Protein AF-A0A060YPP5-F1 (afdb_monomer)

Mean predicted aligned error: 15.8 Å

Sequence (240 aa):
MSRGLNTFRMHCIKNKLPNLTNIIAKLASLIRQYPQDDDRDERILVPFTSRMTRVFKMAAAAMATWLALLLLSLLPGGVQAFYVPGVAPMNFHQNSAVDIKAVKLTSSRTQLPYEYYSLPFCQPDKVVYKAENLGEVLRGDRIVNTLYSVLMTQDRKCEVVCAKLKLNVQQSKLVAERIQEEYYVHLIADNLPVATRLEFNPNIEAGAEDKEVVKDVQFEHGYRLGFTDNNKVLNLFTRA

InterPro domains:
  IPR004240 Nonaspanin (TM9SF) [PF02990] (113-230)
  IPR004240 Nonaspanin (TM9SF) [PTHR10766] (81-237)

Organism: Oncorhynchus mykiss (NCBI:txid8022)

Radius of gyration: 27.63 Å; Cα contacts (8 Å, |Δi|>4): 311; chains: 1; bounding box: 91×55×53 Å

Solvent-accessible surface area (backbone atoms only — not comparable to full-atom values): 15665 Å² total; per-residue (Å²): 137,84,78,72,81,87,76,62,53,77,74,45,75,29,63,43,66,68,86,56,60,77,65,46,69,73,48,74,83,73,76,88,82,79,86,86,87,84,84,81,88,84,87,86,84,81,82,88,84,84,88,80,88,83,82,86,77,86,79,72,53,63,64,55,52,49,52,48,51,51,54,59,70,66,50,87,73,76,78,80,76,79,75,75,80,70,84,75,85,81,86,80,54,84,65,34,79,47,66,37,29,34,28,30,28,41,34,88,76,45,93,69,69,40,55,58,78,79,45,97,64,85,74,56,100,70,83,48,74,57,91,70,54,74,71,40,54,75,69,67,55,51,41,28,66,53,65,59,84,43,38,34,81,48,73,43,65,68,46,71,72,52,75,80,48,87,70,52,74,68,57,47,50,53,54,50,50,43,25,73,42,46,27,29,41,36,36,30,44,87,90,36,77,36,64,36,80,45,77,46,74,82,60,86,84,49,99,64,85,93,64,86,83,76,62,54,73,46,74,43,82,17,44,65,55,32,46,72,55,94,85,37,65,43,47,59,50,73,76,125

Foldseek 3Di:
DDDPPLDADEADEAQAEPFLQPLQVVCVVPPPDDDDDDDDDDDDDDDDDDDDDDDDDDDPVVVVVVVVVVVVVPPPPPPPPPPPDDQDDDDADFFDKWWKKWWWKDFPQDHDIGHPVVAVTDDDPDWDWDDDDPVSVVVVTTITGDQDTDTGSDYDYHDHSDDYDDDDSVSSVVLQVQLVRFMFIWMDISNHFDWDKDWDQPPPPPPDPDDDRPTDIDIDGGGTQFHQDPSGTGGPNPDD

pLDDT: mean 71.14, std 19.96, range [30.59, 95.38]

Structure (mmCIF, N/CA/C/O backbone):
data_AF-A0A060YPP5-F1
#
_entry.id   AF-A0A060YPP5-F1
#
loop_
_atom_site.group_PDB
_atom_site.id
_atom_site.type_symbol
_atom_site.label_atom_id
_atom_site.label_alt_id
_atom_site.label_comp_id
_atom_site.label_asym_id
_atom_site.label_entity_id
_atom_site.label_seq_id
_atom_site.pdbx_PDB_ins_code
_atom_site.Cartn_x
_atom_site.Cartn_y
_atom_site.Cartn_z
_atom_site.occupancy
_atom_site.B_iso_or_equiv
_atom_site.auth_seq_id
_atom_site.auth_comp_id
_atom_site.auth_asym_id
_atom_site.auth_atom_id
_atom_site.pdbx_PDB_model_num
ATOM 1 N N . MET A 1 1 ? 19.589 18.322 -24.615 1.00 31.95 1 MET A N 1
ATOM 2 C CA . MET A 1 1 ? 18.269 17.769 -24.992 1.00 31.95 1 MET A CA 1
ATOM 3 C C . MET A 1 1 ? 17.750 16.969 -23.804 1.00 31.95 1 MET A C 1
ATOM 5 O O . MET A 1 1 ? 18.009 15.779 -23.697 1.00 31.95 1 MET A O 1
ATOM 9 N N . SER A 1 2 ? 17.162 17.669 -22.831 1.00 30.59 2 SER A N 1
ATOM 10 C CA . SER A 1 2 ? 16.736 17.092 -21.551 1.00 30.59 2 SER A CA 1
ATOM 11 C C . SER A 1 2 ? 15.413 16.359 -21.770 1.00 30.59 2 SER A C 1
ATOM 13 O O . SER A 1 2 ? 14.386 17.000 -21.979 1.00 30.59 2 SER A O 1
ATOM 15 N N . ARG A 1 3 ? 15.439 15.023 -21.841 1.00 38.22 3 ARG A N 1
ATOM 16 C CA . ARG A 1 3 ? 14.212 14.220 -21.872 1.00 38.22 3 ARG A CA 1
ATOM 17 C C . ARG A 1 3 ? 13.605 14.303 -20.475 1.00 38.22 3 ARG A C 1
AT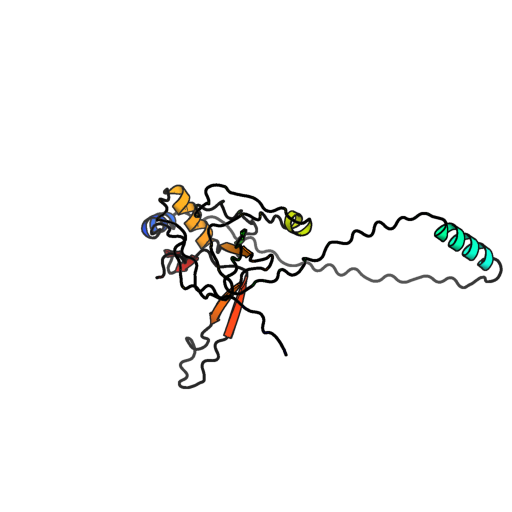OM 19 O O . ARG A 1 3 ? 14.166 13.744 -19.538 1.00 38.22 3 ARG A O 1
ATOM 26 N N . GLY A 1 4 ? 12.520 15.066 -20.341 1.00 37.25 4 GLY A N 1
ATOM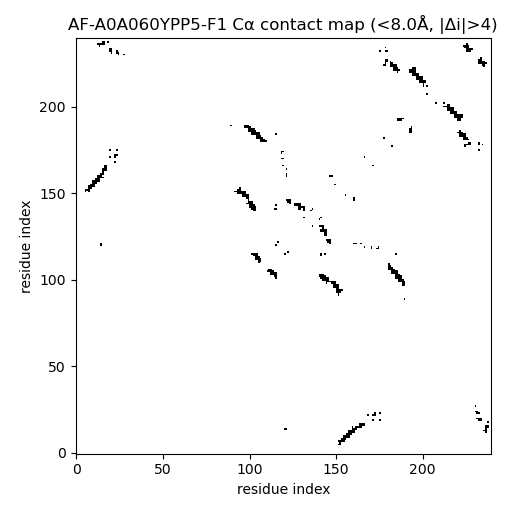 27 C CA . GLY A 1 4 ? 11.746 15.132 -19.106 1.00 37.25 4 GLY A CA 1
ATOM 28 C C . GLY A 1 4 ? 11.385 13.723 -18.648 1.00 37.25 4 GLY A C 1
ATOM 29 O O . GLY A 1 4 ? 11.081 12.867 -19.482 1.00 37.25 4 GLY A O 1
ATOM 30 N N . LEU A 1 5 ? 11.468 13.467 -17.340 1.00 43.28 5 LEU A N 1
ATOM 31 C CA . LEU A 1 5 ? 10.943 12.231 -16.774 1.00 43.28 5 LEU A CA 1
ATOM 32 C C . LEU A 1 5 ? 9.494 12.102 -17.244 1.00 43.28 5 LEU A C 1
ATOM 34 O O . LEU A 1 5 ? 8.680 12.981 -16.966 1.00 43.28 5 LEU A O 1
ATOM 38 N N . ASN A 1 6 ? 9.193 11.030 -17.974 1.00 48.62 6 ASN A N 1
ATOM 39 C CA . ASN A 1 6 ? 7.829 10.669 -18.329 1.00 48.62 6 ASN A CA 1
ATOM 40 C C . ASN A 1 6 ? 7.109 10.300 -17.027 1.00 48.62 6 ASN A C 1
ATOM 42 O O . ASN A 1 6 ? 7.097 9.147 -16.614 1.00 48.62 6 ASN A O 1
ATOM 46 N N . THR A 1 7 ? 6.584 11.291 -16.320 1.00 51.62 7 THR A N 1
ATOM 47 C CA . THR A 1 7 ? 5.789 11.088 -15.118 1.00 51.62 7 THR A CA 1
ATOM 48 C C . THR A 1 7 ? 4.391 10.667 -15.547 1.00 51.62 7 THR A C 1
ATOM 50 O O . THR A 1 7 ? 3.706 11.373 -16.279 1.00 51.62 7 THR A O 1
ATOM 53 N N . PHE A 1 8 ? 3.976 9.475 -15.129 1.00 58.78 8 PHE A N 1
ATOM 54 C CA . PHE A 1 8 ? 2.606 9.001 -15.297 1.00 58.78 8 PHE A CA 1
ATOM 55 C C . PHE A 1 8 ? 1.757 9.475 -14.104 1.00 58.78 8 PHE A C 1
ATOM 57 O O . PHE A 1 8 ? 2.239 9.481 -12.966 1.00 58.78 8 PHE A O 1
ATOM 64 N N . ARG A 1 9 ? 0.500 9.874 -14.347 1.00 56.47 9 ARG A N 1
ATOM 65 C CA . ARG A 1 9 ? -0.397 10.394 -13.310 1.00 56.47 9 ARG A CA 1
ATOM 66 C C . ARG A 1 9 ? -1.641 9.522 -13.152 1.00 56.47 9 ARG A C 1
ATOM 68 O O . ARG A 1 9 ? -2.413 9.334 -14.090 1.00 56.47 9 ARG A O 1
ATOM 75 N N . MET A 1 10 ? -1.900 9.073 -11.922 1.00 56.47 10 MET A N 1
ATOM 76 C CA . MET A 1 10 ? -3.161 8.421 -11.555 1.00 56.47 10 MET A CA 1
ATOM 77 C C . MET A 1 10 ? -3.981 9.327 -10.644 1.00 56.47 10 MET A C 1
ATOM 79 O O . MET A 1 10 ? -3.497 9.781 -9.610 1.00 56.47 10 MET A O 1
ATOM 83 N N . HIS A 1 11 ? -5.220 9.620 -11.043 1.00 53.06 11 HIS A N 1
ATOM 84 C CA . HIS A 1 11 ? -6.025 10.640 -10.364 1.00 53.06 11 HIS A CA 1
ATOM 85 C C . HIS A 1 11 ? -6.796 10.127 -9.147 1.00 53.06 11 HIS A C 1
ATOM 87 O O . HIS A 1 11 ? -6.956 10.885 -8.197 1.00 53.06 11 HIS A O 1
ATOM 93 N N . CYS A 1 12 ? -7.260 8.874 -9.143 1.00 58.97 12 CYS A N 1
ATOM 94 C CA . CYS A 1 12 ? -7.545 8.151 -7.905 1.00 58.97 12 CYS A CA 1
ATOM 95 C C . CYS A 1 12 ? -7.712 6.651 -8.155 1.00 58.97 12 CYS A C 1
ATOM 97 O O . CYS A 1 12 ? -7.895 6.201 -9.284 1.00 58.97 12 CYS A O 1
ATOM 99 N N . ILE A 1 13 ? -7.656 5.883 -7.074 1.00 58.28 13 ILE A N 1
ATOM 100 C CA . ILE A 1 13 ? -7.850 4.439 -7.061 1.00 58.28 13 ILE A CA 1
ATOM 101 C C . ILE A 1 13 ? -9.166 4.136 -6.348 1.00 58.28 13 ILE A C 1
ATOM 103 O O . ILE A 1 13 ? -9.315 4.491 -5.178 1.00 58.28 13 ILE A O 1
ATOM 107 N N . LYS A 1 14 ? -10.113 3.449 -7.004 1.00 53.19 14 LYS A N 1
ATOM 108 C CA . LYS A 1 14 ? -11.374 3.046 -6.362 1.00 53.19 14 LYS A CA 1
ATOM 109 C C . LYS A 1 14 ? -11.404 1.547 -6.043 1.00 53.19 14 LYS A C 1
ATOM 111 O O . LYS A 1 14 ? -11.639 0.723 -6.922 1.00 53.19 14 LYS A O 1
ATOM 116 N N . ASN A 1 15 ? -11.288 1.213 -4.754 1.00 57.03 15 ASN A N 1
ATOM 117 C CA . ASN A 1 15 ? -11.717 -0.073 -4.192 1.00 57.03 15 ASN A CA 1
ATOM 118 C C . ASN A 1 15 ? -13.137 0.082 -3.637 1.00 57.03 15 ASN A C 1
ATOM 120 O O . ASN A 1 15 ? -13.349 0.748 -2.629 1.00 57.03 15 ASN A O 1
ATOM 124 N N . LYS A 1 16 ? -14.145 -0.490 -4.299 1.00 45.47 16 LYS A N 1
ATOM 125 C CA . LYS A 1 16 ? -15.554 -0.251 -3.948 1.00 45.47 16 LYS A CA 1
ATOM 126 C C . LYS A 1 16 ? -15.968 -1.024 -2.684 1.00 45.47 16 LYS A C 1
ATOM 128 O O . LYS A 1 16 ? -16.506 -2.127 -2.780 1.00 45.47 16 LYS A O 1
ATOM 133 N N . LEU A 1 17 ? -15.742 -0.425 -1.513 1.00 53.97 17 LEU A N 1
ATOM 134 C CA . LEU A 1 17 ? -16.207 -0.913 -0.207 1.00 53.97 17 LEU A CA 1
ATOM 135 C C . LEU A 1 17 ? -17.653 -0.440 0.083 1.00 53.97 17 LEU A C 1
ATOM 137 O O . LEU A 1 17 ? -18.047 0.637 -0.372 1.00 53.97 17 LEU A O 1
ATOM 141 N N . PRO A 1 18 ? -18.471 -1.222 0.813 1.00 50.44 18 PRO A N 1
ATOM 142 C CA . PRO A 1 18 ? -19.830 -0.844 1.187 1.00 50.44 18 PRO A CA 1
ATOM 143 C C . PRO A 1 18 ? -19.845 0.375 2.119 1.00 50.44 18 PRO A C 1
ATOM 145 O O . PRO A 1 18 ? -18.891 0.653 2.844 1.00 50.44 18 PRO A O 1
ATOM 148 N N . ASN A 1 19 ? -20.953 1.117 2.071 1.00 49.47 19 ASN A N 1
ATOM 149 C CA . ASN A 1 19 ? -21.130 2.385 2.773 1.00 49.47 19 ASN A CA 1
ATOM 150 C C . ASN A 1 19 ? -21.137 2.150 4.298 1.00 49.47 19 ASN A C 1
ATOM 152 O O . ASN A 1 19 ? -22.075 1.573 4.845 1.00 49.47 19 ASN A O 1
ATOM 156 N N . LEU A 1 20 ? -20.058 2.556 4.968 1.00 54.22 20 LEU A N 1
ATOM 157 C CA . LEU A 1 20 ? -19.765 2.275 6.381 1.00 54.22 20 LEU A CA 1
ATOM 158 C C . LEU A 1 20 ? -20.510 3.188 7.376 1.00 54.22 20 LEU A C 1
ATOM 160 O O . LEU A 1 20 ? -20.438 2.990 8.590 1.00 54.22 20 LEU A O 1
ATOM 164 N N . THR A 1 21 ? -21.251 4.175 6.873 1.00 52.50 21 THR A N 1
ATOM 165 C CA . THR A 1 21 ? -21.840 5.278 7.646 1.00 52.50 21 THR A CA 1
ATOM 166 C C . THR A 1 21 ? -22.816 4.838 8.744 1.00 52.50 21 THR A C 1
ATOM 168 O O . THR A 1 21 ? -22.820 5.438 9.816 1.00 52.50 21 THR A O 1
ATOM 171 N N . ASN A 1 22 ? -23.587 3.763 8.543 1.00 47.81 22 ASN A N 1
ATOM 172 C CA . ASN A 1 22 ? -24.593 3.313 9.520 1.00 47.81 22 ASN A CA 1
ATOM 173 C C . ASN A 1 22 ? -24.036 2.431 10.654 1.00 47.81 22 ASN A C 1
ATOM 175 O O . ASN A 1 22 ? -24.676 2.301 11.695 1.00 47.81 22 ASN A O 1
ATOM 179 N N . ILE A 1 23 ? -22.861 1.818 10.477 1.00 53.03 23 ILE A N 1
ATOM 180 C CA . ILE A 1 23 ? -22.283 0.881 11.461 1.00 53.03 23 ILE A CA 1
ATOM 181 C C . ILE A 1 23 ? -21.433 1.635 12.495 1.00 53.03 23 ILE A C 1
ATOM 183 O O . ILE A 1 23 ? -21.401 1.274 13.669 1.00 53.03 23 ILE A O 1
ATOM 187 N N . ILE A 1 24 ? -20.799 2.731 12.079 1.00 50.31 24 ILE A N 1
ATOM 188 C CA . ILE A 1 24 ? -19.818 3.472 12.882 1.00 50.31 24 ILE A CA 1
ATOM 189 C C . ILE A 1 24 ? -20.487 4.415 13.890 1.00 50.31 24 ILE A C 1
ATOM 191 O O . ILE A 1 24 ? -20.018 4.531 15.021 1.00 50.31 24 ILE A O 1
ATOM 195 N N . ALA A 1 25 ? -21.643 4.996 13.543 1.00 46.34 25 ALA A N 1
ATOM 196 C CA . ALA A 1 25 ? -22.422 5.835 14.460 1.00 46.34 25 ALA A CA 1
ATOM 197 C C . ALA A 1 25 ? -22.862 5.089 15.738 1.00 46.34 25 ALA A C 1
ATOM 199 O O . ALA A 1 25 ? -23.092 5.711 16.770 1.00 46.34 25 ALA A O 1
ATOM 200 N N . LYS A 1 26 ? -22.933 3.750 15.690 1.00 44.31 26 LYS A N 1
ATOM 201 C CA . LYS A 1 26 ? -23.295 2.890 16.827 1.00 44.31 26 LYS A CA 1
ATOM 202 C C . LYS A 1 26 ? -22.096 2.471 17.692 1.00 44.31 26 LYS A C 1
ATOM 204 O O . LYS A 1 26 ? -22.293 1.922 18.767 1.00 44.31 26 LYS A O 1
ATOM 209 N N . LEU A 1 27 ? -20.868 2.712 17.222 1.00 50.41 27 LEU A N 1
ATOM 210 C CA . LEU A 1 27 ? -19.614 2.316 17.879 1.00 50.41 27 LEU A CA 1
ATOM 211 C C . LEU A 1 27 ? -18.875 3.496 18.531 1.00 50.41 27 LEU A C 1
ATOM 213 O O . LEU A 1 27 ? -18.134 3.282 19.488 1.00 50.41 27 LEU A O 1
ATOM 217 N N . ALA A 1 28 ? -19.136 4.737 18.099 1.00 44.84 28 ALA A N 1
ATOM 218 C CA . ALA A 1 28 ? -18.577 5.953 18.704 1.00 44.84 28 ALA A CA 1
ATOM 219 C C . ALA A 1 28 ? -18.969 6.164 20.187 1.00 44.84 28 ALA A C 1
ATOM 221 O O . ALA A 1 28 ? -18.383 7.004 20.864 1.00 44.84 28 ALA A O 1
ATOM 222 N N . SER A 1 29 ? -19.925 5.392 20.719 1.00 46.50 29 SER A N 1
ATOM 223 C CA . SER A 1 29 ? -20.295 5.397 22.139 1.00 46.50 29 SER A CA 1
ATOM 224 C C . SER A 1 29 ? -19.472 4.439 23.017 1.00 46.50 29 SER A C 1
ATOM 226 O O . SER A 1 29 ? -19.715 4.398 24.218 1.00 46.50 29 SER A O 1
ATOM 228 N N . LEU A 1 30 ? -18.536 3.656 22.456 1.00 46.16 30 LEU A N 1
ATOM 229 C CA . LEU A 1 30 ? -17.809 2.602 23.191 1.00 46.16 30 LEU A CA 1
ATOM 230 C C . LEU A 1 30 ? -16.277 2.750 23.221 1.00 46.16 30 LEU A C 1
ATOM 232 O O . LEU A 1 30 ? -15.618 1.956 23.882 1.00 46.16 30 LEU A O 1
ATOM 236 N N . ILE A 1 31 ? -15.692 3.757 22.566 1.00 43.69 31 ILE A N 1
ATOM 237 C CA . ILE A 1 31 ? -14.231 3.965 22.530 1.00 43.69 31 ILE A CA 1
ATOM 238 C C . ILE A 1 31 ? -13.897 5.271 23.261 1.00 43.69 31 ILE A C 1
ATOM 240 O O . ILE A 1 31 ? -13.572 6.287 22.656 1.00 43.69 31 ILE A O 1
ATOM 244 N N . ARG A 1 32 ? -14.049 5.266 24.590 1.00 37.19 32 ARG A N 1
ATOM 245 C CA . ARG A 1 32 ? -13.625 6.366 25.475 1.00 37.19 32 ARG A CA 1
ATOM 246 C C . ARG A 1 32 ? -12.704 5.851 26.585 1.00 37.19 32 ARG A C 1
ATOM 248 O O . ARG A 1 32 ? -12.880 6.189 27.747 1.00 37.19 32 ARG A O 1
ATOM 255 N N . GLN A 1 33 ? -11.740 5.010 26.220 1.00 41.09 33 GLN A N 1
ATOM 256 C CA . GLN A 1 33 ? -10.702 4.520 27.126 1.00 41.09 33 GLN A CA 1
ATOM 257 C C . GLN A 1 33 ? -9.465 4.137 26.318 1.00 41.09 33 GLN A C 1
ATOM 259 O O . GLN A 1 33 ? -9.310 2.985 25.949 1.00 41.09 33 GLN A O 1
ATOM 264 N N . TYR A 1 34 ? -8.603 5.107 26.027 1.00 35.44 34 TYR A N 1
ATOM 265 C CA . TYR A 1 34 ? -7.158 4.880 26.022 1.00 35.44 34 TYR A CA 1
ATOM 266 C C . TYR A 1 34 ? -6.458 6.219 26.307 1.00 35.44 34 TYR A C 1
ATOM 268 O O . TYR A 1 34 ? -6.791 7.212 25.655 1.00 35.44 34 TYR A O 1
ATOM 276 N N . PRO A 1 35 ? -5.569 6.288 27.313 1.00 38.00 35 PRO A N 1
ATOM 277 C CA . PRO A 1 35 ? -4.850 7.507 27.653 1.00 38.00 35 PRO A CA 1
ATOM 278 C C . PRO A 1 35 ? -3.636 7.697 26.732 1.00 38.00 35 PRO A C 1
ATOM 280 O O . PRO A 1 35 ? -3.008 6.728 26.308 1.00 38.00 35 PRO A O 1
ATOM 283 N N . GLN A 1 36 ? -3.337 8.960 26.419 1.00 37.31 36 GLN A N 1
ATOM 284 C CA . GLN A 1 36 ? -2.093 9.394 25.782 1.00 37.31 36 GLN A CA 1
ATOM 285 C C . GLN A 1 36 ? -0.998 9.466 26.847 1.00 37.31 36 GLN A C 1
ATOM 287 O O . GLN A 1 36 ? -1.145 10.234 27.795 1.00 37.31 36 GLN A O 1
ATOM 292 N N . ASP A 1 37 ? 0.077 8.700 26.663 1.00 32.72 37 ASP A N 1
ATOM 293 C CA . ASP A 1 37 ? 1.348 8.944 27.345 1.00 32.72 37 ASP A CA 1
ATOM 294 C C . ASP A 1 37 ? 2.191 9.875 26.468 1.00 32.72 37 ASP A C 1
ATOM 296 O O . ASP A 1 37 ? 2.555 9.550 25.334 1.00 32.72 37 ASP A O 1
ATOM 300 N N . ASP A 1 38 ? 2.404 11.068 27.007 1.00 35.81 38 ASP A N 1
ATOM 301 C CA . ASP A 1 38 ? 3.321 12.106 26.560 1.00 35.81 38 ASP A CA 1
ATOM 302 C C . ASP A 1 38 ? 4.595 11.925 27.384 1.00 35.81 38 ASP A C 1
ATOM 304 O O . ASP A 1 38 ? 4.528 12.038 28.606 1.00 35.81 38 ASP A O 1
ATOM 308 N N . ASP A 1 39 ? 5.739 11.638 26.756 1.00 34.38 39 ASP A N 1
ATOM 309 C CA . ASP A 1 39 ? 7.000 11.969 27.411 1.00 34.38 39 ASP A CA 1
ATOM 310 C C . ASP A 1 39 ? 8.154 12.247 26.446 1.00 34.38 39 ASP A C 1
ATOM 312 O O . ASP A 1 39 ? 8.305 11.655 25.372 1.00 34.38 39 ASP A O 1
ATOM 316 N N . ARG A 1 40 ? 8.921 13.250 26.868 1.00 38.41 40 ARG A N 1
ATOM 317 C CA . ARG A 1 40 ? 9.881 14.060 26.120 1.00 38.41 40 ARG A CA 1
ATOM 318 C C . ARG A 1 40 ? 11.292 13.472 26.070 1.00 38.41 40 ARG A C 1
ATOM 320 O O . ARG A 1 40 ? 11.700 12.712 26.934 1.00 38.41 40 ARG A O 1
ATOM 327 N N . ASP A 1 41 ? 12.012 13.951 25.053 1.00 32.19 41 ASP A N 1
ATOM 328 C CA . ASP A 1 41 ? 13.442 14.290 24.975 1.00 32.19 41 ASP A CA 1
ATOM 329 C C . ASP A 1 41 ? 14.449 13.585 25.900 1.00 32.19 41 ASP A C 1
ATOM 331 O O . ASP A 1 41 ? 14.460 13.817 27.099 1.00 32.19 41 ASP A O 1
ATOM 335 N N . GLU A 1 42 ? 15.493 12.996 25.300 1.00 39.00 42 GLU A N 1
ATOM 336 C CA . GLU A 1 42 ? 16.857 13.249 25.787 1.00 39.00 42 GLU A CA 1
ATOM 337 C C . GLU A 1 42 ? 17.894 13.131 24.651 1.00 39.00 42 GLU A C 1
ATOM 339 O O . GLU A 1 42 ? 18.070 12.095 24.005 1.00 39.00 42 GLU A O 1
ATOM 344 N N . ARG A 1 43 ? 18.604 14.238 24.409 1.00 34.69 43 ARG A N 1
ATOM 345 C CA . ARG A 1 43 ? 19.823 14.327 23.595 1.00 34.69 43 ARG A CA 1
ATOM 346 C C . ARG A 1 43 ? 21.000 13.795 24.408 1.00 34.69 43 ARG A C 1
ATOM 348 O O . ARG A 1 43 ? 21.294 14.344 25.462 1.00 34.69 43 ARG A O 1
ATOM 355 N N . ILE A 1 44 ? 21.759 12.844 23.867 1.00 34.00 44 ILE A N 1
ATOM 356 C CA . ILE A 1 44 ? 23.060 12.460 24.433 1.00 34.00 44 ILE A CA 1
ATOM 357 C C . ILE A 1 44 ? 24.181 13.079 23.588 1.00 34.00 44 ILE A C 1
ATOM 359 O O . ILE A 1 44 ? 24.529 12.594 22.513 1.00 34.00 44 ILE A O 1
ATOM 363 N N . LEU A 1 45 ? 24.741 14.176 24.103 1.00 32.06 45 LEU A N 1
ATOM 364 C CA . LEU A 1 45 ? 26.050 14.728 23.748 1.00 32.06 45 LEU A CA 1
ATOM 365 C C . LEU A 1 45 ? 27.077 14.126 24.717 1.00 32.06 45 LEU A C 1
ATOM 367 O O . LEU A 1 45 ? 26.994 14.363 25.919 1.00 32.06 45 LEU A O 1
ATOM 371 N N . VAL A 1 46 ? 28.049 13.365 24.212 1.00 42.81 46 VAL A N 1
ATOM 372 C CA . VAL A 1 46 ? 29.203 12.905 25.006 1.00 42.81 46 VAL A CA 1
ATOM 373 C C . VAL A 1 46 ? 30.403 13.846 24.827 1.00 42.81 46 VAL A C 1
ATOM 375 O O . VAL A 1 46 ? 30.650 14.306 23.708 1.00 42.81 46 VAL A O 1
ATOM 378 N N . PRO A 1 47 ? 31.166 14.144 25.896 1.00 33.12 47 PRO A N 1
ATOM 379 C CA . PRO A 1 47 ? 32.267 15.088 25.844 1.00 33.12 47 PRO A CA 1
ATOM 380 C C . PRO A 1 47 ? 33.607 14.445 25.462 1.00 33.12 47 PRO A C 1
ATOM 382 O O . PRO A 1 47 ? 33.946 13.319 25.816 1.00 33.12 47 PRO A O 1
ATOM 385 N N . PHE A 1 48 ? 34.380 15.273 24.769 1.00 38.38 48 PHE A N 1
ATOM 386 C CA . PHE A 1 48 ? 35.825 15.472 24.840 1.00 38.38 48 PHE A CA 1
ATOM 387 C C . PHE A 1 48 ? 36.564 14.773 26.004 1.00 38.38 48 PHE A C 1
ATOM 389 O O . PHE A 1 48 ? 36.357 15.115 27.166 1.00 38.38 48 PHE A O 1
ATOM 396 N N . THR A 1 49 ? 37.569 13.947 25.688 1.00 38.62 49 THR A N 1
ATOM 397 C CA . THR A 1 49 ? 38.816 13.919 26.471 1.00 38.62 49 THR A CA 1
ATOM 398 C C . THR A 1 49 ? 40.027 13.880 25.540 1.00 38.62 49 THR A C 1
ATOM 400 O O . THR A 1 49 ? 40.127 13.087 24.608 1.00 38.62 49 THR A O 1
ATOM 403 N N . SER A 1 50 ? 40.926 14.831 25.781 1.00 36.78 50 SER A N 1
ATOM 404 C CA . SER A 1 50 ? 42.257 14.944 25.188 1.00 36.78 50 SER A CA 1
ATOM 405 C C . SER A 1 50 ? 43.297 14.246 26.072 1.00 36.78 50 SER A C 1
ATOM 407 O O . SER A 1 50 ? 43.011 14.001 27.246 1.00 36.78 50 SER A O 1
ATOM 409 N N . ARG A 1 51 ? 44.534 14.152 25.546 1.00 36.91 51 ARG A N 1
ATOM 410 C CA . ARG A 1 51 ? 45.826 13.871 26.226 1.00 36.91 51 ARG A CA 1
ATOM 411 C C . ARG A 1 51 ? 46.222 12.385 26.102 1.00 36.91 51 ARG A C 1
ATOM 413 O O . ARG A 1 51 ? 45.409 11.510 26.320 1.00 36.91 51 ARG A O 1
ATOM 420 N N . MET A 1 52 ? 47.438 12.005 25.709 1.00 36.16 52 MET A N 1
ATOM 421 C CA . MET A 1 52 ? 48.732 12.621 25.979 1.00 36.16 52 MET A CA 1
ATOM 422 C C . MET A 1 52 ? 49.770 12.270 24.906 1.00 36.16 52 MET A C 1
ATOM 424 O O . MET A 1 52 ? 49.738 11.224 24.268 1.00 36.16 52 MET A O 1
ATOM 428 N N . THR A 1 53 ? 50.713 13.190 24.786 1.00 40.62 53 THR A N 1
ATOM 429 C CA . THR A 1 53 ? 51.975 13.158 24.058 1.00 40.62 53 THR A CA 1
ATOM 430 C C . THR A 1 53 ? 52.804 11.885 24.258 1.00 40.62 53 THR A C 1
ATOM 432 O O . THR A 1 53 ? 52.898 11.366 25.368 1.00 40.62 53 THR A O 1
ATOM 435 N N . ARG A 1 54 ? 53.559 11.494 23.220 1.00 42.50 54 ARG A N 1
ATOM 436 C CA . ARG A 1 54 ? 54.996 11.209 23.364 1.00 42.50 54 ARG A CA 1
ATOM 437 C C . ARG A 1 54 ? 55.733 11.354 22.037 1.00 42.50 54 ARG A C 1
ATOM 439 O O . ARG A 1 54 ? 55.328 10.846 20.999 1.00 42.50 54 ARG A O 1
ATOM 446 N N . VAL A 1 55 ? 56.806 12.122 22.141 1.00 47.47 55 VAL A N 1
ATOM 447 C CA . VAL A 1 55 ? 57.724 12.547 21.094 1.00 47.47 55 VAL A CA 1
ATOM 448 C C . VAL A 1 55 ? 58.597 11.378 20.643 1.00 47.47 55 VAL A C 1
ATOM 450 O O . VAL A 1 55 ? 59.004 10.531 21.437 1.00 47.47 55 VAL A O 1
ATOM 453 N N . PHE A 1 56 ? 58.864 11.388 19.341 1.00 43.81 56 PHE A N 1
ATOM 454 C CA . PHE A 1 56 ? 59.807 10.586 18.579 1.00 43.81 56 PHE A CA 1
ATOM 455 C C . PHE A 1 56 ? 61.085 10.160 19.325 1.00 43.81 56 PHE A C 1
ATOM 457 O O . PHE A 1 56 ? 61.853 10.989 19.807 1.00 43.81 56 PHE A O 1
ATOM 464 N N . LYS A 1 57 ? 61.392 8.859 19.249 1.00 39.84 57 LYS A N 1
ATOM 465 C CA . LYS A 1 57 ? 62.768 8.360 19.124 1.00 39.84 57 LYS A CA 1
ATOM 466 C C . LYS A 1 57 ? 62.916 7.736 17.734 1.00 39.84 57 LYS A C 1
ATOM 468 O O . LYS A 1 57 ? 62.515 6.598 17.504 1.00 39.84 57 LYS A O 1
ATOM 473 N N . MET A 1 58 ? 63.445 8.519 16.795 1.00 52.28 58 MET A N 1
ATOM 474 C CA . MET A 1 58 ? 63.902 8.041 15.491 1.00 52.28 58 MET A CA 1
ATOM 475 C C . MET A 1 58 ? 65.275 7.385 15.639 1.00 52.28 58 MET A C 1
ATOM 477 O O . MET A 1 58 ? 66.168 7.998 16.211 1.00 52.28 58 MET A O 1
ATOM 481 N N . ALA A 1 59 ? 65.403 6.152 15.141 1.00 47.03 59 ALA A N 1
ATOM 482 C CA . ALA A 1 59 ? 66.591 5.607 14.457 1.00 47.03 59 ALA A CA 1
ATOM 483 C C . ALA A 1 59 ? 66.475 4.081 14.277 1.00 47.03 59 ALA A C 1
ATOM 485 O O . ALA A 1 59 ? 66.882 3.561 13.249 1.00 47.03 59 ALA A O 1
ATOM 486 N N . ALA A 1 60 ? 65.852 3.364 15.223 1.00 48.28 60 ALA A N 1
ATOM 487 C CA . ALA A 1 60 ? 65.680 1.902 15.144 1.00 48.28 60 ALA A CA 1
ATOM 488 C C . ALA A 1 60 ? 64.244 1.459 14.798 1.00 48.28 60 ALA A C 1
ATOM 490 O O . ALA A 1 60 ? 64.020 0.327 14.377 1.00 48.28 60 ALA A O 1
ATOM 491 N N . ALA A 1 61 ? 63.264 2.358 14.935 1.00 49.53 61 ALA A N 1
ATOM 492 C CA . ALA A 1 61 ? 61.858 2.063 14.665 1.00 49.53 61 ALA A CA 1
ATOM 493 C C . ALA A 1 61 ? 61.522 2.005 13.167 1.00 49.53 61 ALA A C 1
ATOM 495 O O . ALA A 1 61 ? 60.534 1.382 12.812 1.00 49.53 61 ALA A O 1
ATOM 496 N N . ALA A 1 62 ? 62.333 2.610 12.289 1.00 53.56 62 ALA A N 1
ATOM 497 C CA . ALA A 1 62 ? 62.049 2.655 10.854 1.00 53.56 62 ALA A CA 1
ATOM 498 C C . ALA A 1 62 ? 62.110 1.261 10.208 1.00 53.56 62 ALA A C 1
ATOM 500 O O . ALA A 1 62 ? 61.224 0.903 9.454 1.00 53.56 62 ALA A O 1
ATOM 501 N N . MET A 1 63 ? 63.084 0.410 10.545 1.00 57.50 63 MET A N 1
ATOM 502 C CA . MET A 1 63 ? 63.110 -0.943 9.965 1.00 57.50 63 MET A CA 1
ATOM 503 C C . MET A 1 63 ? 62.002 -1.843 10.526 1.00 57.50 63 MET A C 1
ATOM 505 O O . MET A 1 63 ? 61.421 -2.632 9.787 1.00 57.50 63 MET A O 1
ATOM 509 N N . ALA A 1 64 ? 61.656 -1.687 11.808 1.00 58.91 64 ALA A N 1
ATOM 510 C CA . ALA A 1 64 ? 60.585 -2.451 12.446 1.00 58.91 64 ALA A CA 1
ATOM 511 C C . ALA A 1 64 ? 59.186 -2.035 11.956 1.00 58.91 64 ALA A C 1
ATOM 513 O O . ALA A 1 64 ? 58.322 -2.892 11.786 1.00 58.91 64 ALA A O 1
ATOM 514 N N . THR A 1 65 ? 58.956 -0.746 11.678 1.00 65.31 65 THR A N 1
ATOM 515 C CA . THR A 1 65 ? 57.689 -0.275 11.097 1.00 65.31 65 THR A CA 1
ATOM 516 C C . THR A 1 65 ? 57.542 -0.697 9.642 1.00 65.31 65 THR A C 1
ATOM 518 O O . THR A 1 65 ? 56.439 -1.045 9.232 1.00 65.31 65 THR A O 1
ATOM 521 N N . TRP A 1 66 ? 58.637 -0.735 8.877 1.00 68.44 66 TRP A N 1
ATOM 522 C CA . TRP A 1 66 ? 58.630 -1.237 7.503 1.00 68.44 66 TRP A CA 1
ATOM 523 C C . TRP A 1 66 ? 58.417 -2.751 7.451 1.00 68.44 66 TRP A C 1
ATOM 525 O O . TRP A 1 66 ? 57.619 -3.212 6.643 1.00 68.44 66 TRP A O 1
ATOM 535 N N . LEU A 1 67 ? 59.033 -3.519 8.357 1.00 73.38 67 LEU A N 1
ATOM 536 C CA . LEU A 1 67 ? 58.757 -4.950 8.520 1.00 73.38 67 LEU A CA 1
ATOM 537 C C . LEU A 1 67 ? 57.307 -5.211 8.943 1.00 73.38 67 LEU A C 1
ATOM 539 O O . LEU A 1 67 ? 56.691 -6.127 8.415 1.00 73.38 67 LEU A O 1
ATOM 543 N N . ALA A 1 68 ? 56.738 -4.402 9.839 1.00 76.12 68 ALA A N 1
ATOM 544 C CA . ALA A 1 68 ? 55.339 -4.527 10.247 1.00 76.12 68 ALA A CA 1
ATOM 545 C C . ALA A 1 68 ? 54.357 -4.168 9.116 1.00 76.12 68 ALA A C 1
ATOM 547 O O . ALA A 1 68 ? 53.362 -4.862 8.943 1.00 76.12 68 ALA A O 1
ATOM 548 N N . LEU A 1 69 ? 54.643 -3.133 8.317 1.00 74.75 69 LEU A N 1
ATOM 549 C CA . LEU A 1 69 ? 53.871 -2.780 7.115 1.00 74.75 69 LEU A CA 1
ATOM 550 C C . LEU A 1 69 ? 53.961 -3.861 6.032 1.00 74.75 69 LEU A C 1
ATOM 552 O O . LEU A 1 69 ? 52.959 -4.158 5.387 1.00 74.75 69 LEU A O 1
ATOM 556 N N . LEU A 1 70 ? 55.138 -4.467 5.862 1.00 76.00 70 LEU A N 1
ATOM 557 C CA . LEU A 1 70 ? 55.361 -5.569 4.928 1.00 76.00 70 LEU A CA 1
ATOM 558 C C . LEU A 1 70 ? 54.671 -6.853 5.418 1.00 76.00 70 LEU A C 1
ATOM 560 O O . LEU A 1 70 ? 54.068 -7.570 4.635 1.00 76.00 70 LEU A O 1
ATOM 564 N N . LEU A 1 71 ? 54.651 -7.107 6.728 1.00 74.44 71 LEU A N 1
ATOM 565 C CA . LEU A 1 71 ? 53.875 -8.202 7.314 1.00 74.44 71 LEU A CA 1
ATOM 566 C C . LEU A 1 71 ? 52.358 -7.962 7.187 1.00 74.44 71 LEU A C 1
ATOM 568 O O . LEU A 1 71 ? 51.611 -8.906 6.945 1.00 74.44 71 LEU A O 1
ATOM 572 N N . LEU A 1 72 ? 51.907 -6.705 7.296 1.00 72.12 72 LEU A N 1
ATOM 573 C CA . LEU A 1 72 ? 50.508 -6.305 7.114 1.00 72.12 72 LEU A CA 1
ATOM 574 C C . LEU A 1 72 ? 50.049 -6.426 5.651 1.00 72.12 72 LEU A C 1
ATOM 576 O O . LEU A 1 72 ? 48.896 -6.768 5.409 1.00 72.12 72 LEU A O 1
ATOM 580 N N . SER A 1 73 ? 50.942 -6.196 4.681 1.00 67.88 73 SER A N 1
ATOM 581 C CA . SER A 1 73 ? 50.655 -6.385 3.251 1.00 67.88 73 SER A CA 1
ATOM 582 C C . SER A 1 73 ? 50.706 -7.848 2.800 1.00 67.88 73 SER A C 1
ATOM 584 O O . SER A 1 73 ? 50.112 -8.181 1.777 1.00 67.88 73 SER A O 1
ATOM 586 N N . LEU A 1 74 ? 51.373 -8.725 3.562 1.00 70.38 74 LEU A N 1
ATOM 587 C CA . LEU A 1 74 ? 51.374 -10.176 3.342 1.00 70.38 74 LEU A CA 1
ATOM 588 C C . LEU A 1 74 ? 50.176 -10.903 3.966 1.00 70.38 74 LEU A C 1
ATOM 590 O O . LEU A 1 74 ? 50.017 -12.098 3.721 1.00 70.38 74 LEU A O 1
ATOM 594 N N . LEU A 1 75 ? 49.320 -10.230 4.742 1.00 73.06 75 LEU A N 1
ATOM 595 C CA . LEU A 1 75 ? 48.042 -10.814 5.144 1.00 73.06 75 LEU A CA 1
ATOM 596 C C . LEU A 1 75 ? 47.132 -10.886 3.908 1.00 73.06 75 LEU A C 1
ATOM 598 O O . LEU A 1 75 ? 46.791 -9.837 3.358 1.00 73.06 75 LEU A O 1
ATOM 602 N N . PRO A 1 76 ? 46.680 -12.081 3.476 1.00 66.88 76 PRO A N 1
ATOM 603 C CA . PRO A 1 76 ? 45.623 -1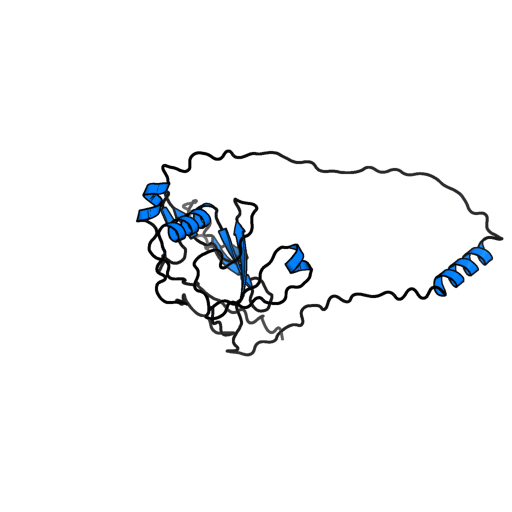2.212 2.482 1.00 66.88 76 PRO A CA 1
ATOM 604 C C . PRO A 1 76 ? 44.291 -11.796 3.120 1.00 66.88 76 PRO A C 1
ATOM 606 O O . PRO A 1 76 ? 43.408 -12.604 3.393 1.00 66.88 76 PRO A O 1
ATOM 609 N N . GLY A 1 77 ? 44.155 -10.502 3.400 1.00 65.12 77 GLY A N 1
ATOM 610 C CA . GLY A 1 77 ? 42.894 -9.864 3.714 1.00 65.12 77 GLY A CA 1
ATOM 611 C C . GLY A 1 77 ? 42.109 -9.757 2.421 1.00 65.12 77 GLY A C 1
ATOM 612 O O . GLY A 1 77 ? 42.148 -8.730 1.751 1.00 65.12 77 GLY A O 1
ATOM 613 N N . GLY A 1 78 ? 41.425 -10.837 2.042 1.00 67.19 78 GLY A N 1
ATOM 614 C CA . GLY A 1 78 ? 40.394 -10.773 1.020 1.00 67.19 78 GLY A CA 1
ATOM 615 C C . GLY A 1 78 ? 39.324 -9.808 1.507 1.00 67.19 78 GLY A C 1
ATOM 616 O O . GLY A 1 78 ? 38.459 -10.186 2.294 1.00 67.19 78 GLY A O 1
ATOM 617 N N . VAL A 1 79 ? 39.405 -8.548 1.083 1.00 68.88 79 VAL A N 1
ATOM 618 C CA . VAL A 1 79 ? 38.321 -7.594 1.280 1.00 68.88 79 VAL A CA 1
ATOM 619 C C . VAL A 1 79 ? 37.165 -8.122 0.444 1.00 68.88 79 VAL A C 1
ATOM 621 O O . VAL A 1 79 ? 37.121 -7.939 -0.771 1.00 68.88 79 VAL A O 1
ATOM 624 N N . GLN A 1 80 ? 36.247 -8.835 1.093 1.00 72.00 80 GLN A N 1
ATOM 625 C CA . GLN A 1 80 ? 34.945 -9.166 0.533 1.00 72.00 80 GLN A CA 1
ATOM 626 C C . GLN A 1 80 ? 34.168 -7.853 0.454 1.00 72.00 80 GLN A C 1
ATOM 628 O O . GLN A 1 80 ? 33.402 -7.495 1.347 1.00 72.00 80 GLN A O 1
ATOM 633 N N . ALA A 1 81 ? 34.449 -7.076 -0.590 1.00 70.50 81 ALA A N 1
ATOM 634 C CA . ALA A 1 81 ? 33.664 -5.910 -0.925 1.00 70.50 81 ALA A CA 1
ATOM 635 C C . ALA A 1 81 ? 32.280 -6.415 -1.337 1.00 70.50 81 ALA A C 1
ATOM 637 O O . ALA A 1 81 ? 32.075 -6.892 -2.453 1.00 70.50 81 ALA A O 1
ATOM 638 N N . PHE A 1 82 ? 31.332 -6.350 -0.405 1.00 66.12 82 PHE A N 1
ATOM 639 C CA . PHE A 1 82 ? 29.930 -6.588 -0.698 1.00 66.12 82 PHE A CA 1
ATOM 640 C C . PHE A 1 82 ? 29.411 -5.378 -1.474 1.00 66.12 82 PHE A C 1
ATOM 642 O O . PHE A 1 82 ? 28.971 -4.382 -0.899 1.00 66.12 82 PHE A O 1
ATOM 649 N N . TYR A 1 83 ? 29.537 -5.432 -2.799 1.00 65.69 83 TYR A N 1
ATOM 650 C CA . TYR A 1 83 ? 28.858 -4.484 -3.666 1.00 65.69 83 TYR A CA 1
ATOM 651 C C . TYR A 1 83 ? 27.360 -4.729 -3.519 1.00 65.69 83 TYR A C 1
ATOM 653 O O . TYR A 1 83 ? 26.848 -5.757 -3.958 1.00 65.69 83 TYR A O 1
ATOM 661 N N . VAL A 1 84 ? 26.665 -3.796 -2.869 1.00 63.88 84 VAL A N 1
ATOM 662 C CA . VAL A 1 84 ? 25.205 -3.768 -2.889 1.00 63.88 84 VAL A CA 1
ATOM 663 C C . VAL A 1 84 ? 24.827 -3.338 -4.303 1.00 63.88 84 VAL A C 1
ATOM 665 O O . VAL A 1 84 ? 25.110 -2.189 -4.657 1.00 63.88 84 VAL A O 1
ATOM 668 N N . PRO A 1 85 ? 24.249 -4.221 -5.137 1.00 57.41 85 PRO A N 1
ATOM 669 C CA . PRO A 1 85 ? 23.846 -3.834 -6.474 1.00 57.41 85 PRO A CA 1
ATOM 670 C C . PRO A 1 85 ? 22.878 -2.659 -6.363 1.00 57.41 85 PRO A C 1
ATOM 672 O O . PRO A 1 85 ? 21.813 -2.765 -5.753 1.00 57.41 85 PRO A O 1
ATOM 675 N N . GLY A 1 86 ? 23.286 -1.518 -6.919 1.00 57.62 86 GLY A N 1
ATOM 676 C CA . GLY A 1 86 ? 22.385 -0.396 -7.115 1.00 57.62 86 GLY A CA 1
ATOM 677 C C . GLY A 1 86 ? 21.221 -0.860 -7.984 1.00 57.62 86 GLY A C 1
ATOM 678 O O . GLY A 1 86 ? 21.413 -1.637 -8.921 1.00 57.62 86 GLY A O 1
ATOM 679 N N . VAL A 1 87 ? 20.010 -0.414 -7.657 1.00 65.31 87 VAL A N 1
ATOM 680 C CA . VAL A 1 87 ? 18.828 -0.637 -8.495 1.00 65.31 87 VAL A CA 1
ATOM 681 C C . VAL A 1 87 ? 19.141 -0.200 -9.927 1.00 65.31 87 VAL A C 1
ATOM 683 O O . VAL A 1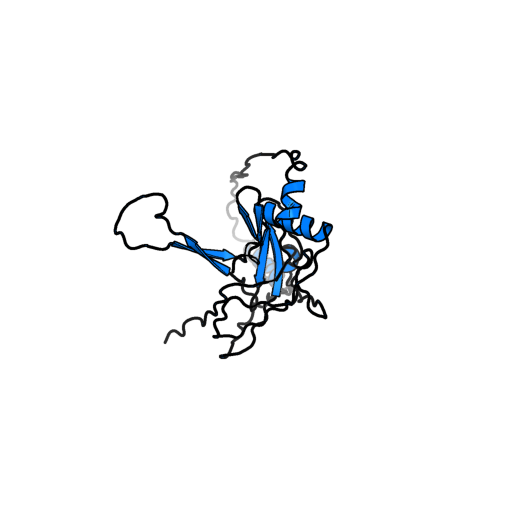 87 ? 19.412 0.972 -10.184 1.00 65.31 87 VAL A O 1
ATOM 686 N N . ALA A 1 88 ? 19.164 -1.159 -10.853 1.00 67.44 88 ALA A N 1
ATOM 687 C CA . ALA A 1 88 ? 19.369 -0.863 -12.261 1.00 67.44 88 ALA A CA 1
ATOM 688 C C . ALA A 1 88 ? 18.138 -0.104 -12.783 1.00 67.44 88 ALA A C 1
ATOM 690 O O . ALA A 1 88 ? 17.013 -0.539 -12.518 1.00 67.44 88 ALA A O 1
ATOM 691 N N . PRO A 1 89 ? 18.319 1.011 -13.510 1.00 67.38 89 PRO A N 1
ATOM 692 C CA . PRO A 1 89 ? 17.195 1.765 -14.044 1.00 67.38 89 PRO A CA 1
ATOM 693 C C . PRO A 1 89 ? 16.431 0.911 -15.060 1.00 67.38 89 PRO A C 1
ATOM 695 O O . PRO A 1 89 ? 17.010 0.420 -16.034 1.00 67.38 89 PRO A O 1
ATOM 698 N N . MET A 1 90 ? 15.126 0.748 -14.847 1.00 76.50 90 MET A N 1
ATOM 699 C CA . MET A 1 90 ? 14.228 0.175 -15.843 1.00 76.50 90 MET A CA 1
ATOM 700 C C . MET A 1 90 ? 13.761 1.284 -16.785 1.00 76.50 90 MET A C 1
ATOM 702 O O . MET A 1 90 ? 13.359 2.366 -16.362 1.00 76.50 90 MET A O 1
ATOM 706 N N . ASN A 1 91 ? 13.834 1.023 -18.088 1.00 83.50 91 ASN A N 1
ATOM 707 C CA . ASN A 1 91 ? 13.321 1.940 -19.098 1.00 83.50 91 ASN A CA 1
ATOM 708 C C . ASN A 1 91 ? 11.952 1.452 -19.563 1.00 83.50 91 ASN A C 1
ATOM 710 O O . ASN A 1 91 ? 11.810 0.313 -20.005 1.00 83.50 91 ASN A O 1
ATOM 714 N N . PHE A 1 92 ? 10.964 2.339 -19.504 1.00 86.12 92 PHE A N 1
ATOM 715 C CA . PHE A 1 92 ? 9.610 2.074 -19.973 1.00 86.12 92 PHE A CA 1
ATOM 716 C C . PHE A 1 92 ? 9.369 2.750 -21.320 1.00 86.12 92 PHE A C 1
ATOM 718 O O . PHE A 1 92 ? 9.716 3.916 -21.529 1.00 86.12 92 PHE A O 1
ATOM 725 N N . HIS A 1 93 ? 8.753 2.009 -22.237 1.00 90.00 93 HIS A N 1
ATOM 726 C CA . HIS A 1 93 ? 8.260 2.551 -23.497 1.00 90.00 93 HIS A CA 1
ATOM 727 C C . HIS A 1 93 ? 6.848 3.111 -23.314 1.00 90.00 93 HIS A C 1
ATOM 729 O O . HIS A 1 93 ? 6.164 2.825 -22.335 1.00 90.00 93 HIS A O 1
ATOM 735 N N . GLN A 1 94 ? 6.378 3.904 -24.272 1.00 88.56 94 GLN A N 1
ATOM 736 C CA . GLN A 1 94 ? 4.989 4.349 -24.265 1.00 88.56 94 GLN A CA 1
ATOM 737 C C . GLN A 1 94 ? 4.046 3.136 -24.226 1.00 88.56 94 GLN A C 1
ATOM 739 O O . GLN A 1 94 ? 4.257 2.165 -24.952 1.00 88.56 94 GLN A O 1
ATOM 744 N N . ASN A 1 95 ? 3.008 3.197 -23.387 1.00 88.88 95 ASN A N 1
ATOM 745 C CA . ASN A 1 95 ? 2.026 2.128 -23.178 1.00 88.88 95 ASN A CA 1
ATOM 746 C C . ASN A 1 95 ? 2.581 0.829 -22.569 1.00 88.88 95 ASN A C 1
ATOM 748 O O . ASN A 1 95 ? 1.868 -0.174 -22.556 1.00 88.88 95 ASN A O 1
ATOM 752 N N . SER A 1 96 ? 3.815 0.804 -22.059 1.00 89.69 96 SER A N 1
ATOM 753 C CA . SER A 1 96 ? 4.294 -0.361 -21.312 1.00 89.69 96 SER A CA 1
ATOM 754 C C . SER A 1 96 ? 3.541 -0.490 -19.990 1.00 89.69 96 SER A C 1
ATOM 756 O O . SER A 1 96 ? 3.317 0.515 -19.309 1.00 89.69 96 SER A O 1
ATOM 758 N N . ALA A 1 97 ? 3.197 -1.717 -19.605 1.00 90.56 97 ALA A N 1
ATOM 759 C CA . ALA A 1 97 ? 2.614 -1.985 -18.299 1.00 90.56 97 ALA A CA 1
ATOM 760 C C . ALA A 1 97 ? 3.628 -1.711 -17.180 1.00 90.56 97 ALA A C 1
ATOM 762 O O . ALA A 1 97 ? 4.789 -2.110 -17.273 1.00 90.56 97 ALA A O 1
ATOM 763 N N . VAL A 1 98 ? 3.173 -1.022 -16.135 1.00 89.69 98 VAL A N 1
ATOM 764 C CA . VAL A 1 98 ? 3.940 -0.742 -14.921 1.00 89.69 98 VAL A CA 1
ATOM 765 C C . VAL A 1 98 ? 3.273 -1.471 -13.764 1.00 89.69 98 VAL A C 1
ATOM 767 O O . VAL A 1 98 ? 2.124 -1.192 -13.419 1.00 89.69 98 VAL A O 1
ATOM 770 N N . ASP A 1 99 ? 4.009 -2.396 -13.155 1.00 89.81 99 ASP A N 1
ATOM 771 C CA . ASP A 1 99 ? 3.526 -3.150 -12.005 1.00 89.81 99 ASP A CA 1
ATOM 772 C C . ASP A 1 99 ? 3.469 -2.258 -10.767 1.00 89.81 99 ASP A C 1
ATOM 774 O O . ASP A 1 99 ? 4.500 -1.815 -10.247 1.00 89.81 99 ASP A O 1
ATOM 778 N N . ILE A 1 100 ? 2.263 -2.059 -10.244 1.00 91.75 100 ILE A N 1
ATOM 779 C CA . ILE A 1 100 ? 2.070 -1.425 -8.945 1.00 91.75 100 ILE A CA 1
ATOM 780 C C . ILE A 1 100 ? 2.014 -2.515 -7.878 1.00 91.75 100 ILE A C 1
ATOM 782 O O . ILE A 1 100 ? 1.215 -3.455 -7.947 1.00 91.75 100 ILE A O 1
ATOM 786 N N . LYS A 1 101 ? 2.860 -2.387 -6.863 1.00 93.81 101 LYS A N 1
ATOM 787 C CA . LYS A 1 101 ? 2.920 -3.316 -5.730 1.00 93.81 101 LYS A CA 1
ATOM 788 C C . LYS A 1 101 ? 2.599 -2.566 -4.450 1.00 93.81 101 LYS A C 1
ATOM 790 O O . LYS A 1 101 ? 2.873 -1.374 -4.341 1.00 93.81 101 LYS A O 1
ATOM 795 N N . ALA A 1 102 ? 1.998 -3.250 -3.490 1.00 95.06 102 ALA A N 1
ATOM 796 C CA . ALA A 1 102 ? 1.736 -2.680 -2.179 1.00 95.06 102 ALA A CA 1
ATOM 797 C C . ALA A 1 102 ? 2.821 -3.117 -1.203 1.00 95.06 102 ALA A C 1
ATOM 799 O O . ALA A 1 102 ? 3.303 -4.241 -1.294 1.00 95.06 102 ALA A O 1
ATOM 800 N N . VAL A 1 103 ? 3.208 -2.225 -0.294 1.00 94.38 103 VAL A N 1
ATOM 801 C CA . VAL A 1 103 ? 4.301 -2.471 0.656 1.00 94.38 103 VAL A CA 1
ATOM 802 C C . VAL A 1 103 ? 3.761 -2.687 2.059 1.00 94.38 103 VAL A C 1
ATOM 804 O O . VAL A 1 103 ? 3.959 -3.743 2.648 1.00 94.38 103 VAL A O 1
ATOM 807 N N . LYS A 1 104 ? 3.096 -1.671 2.612 1.00 94.50 104 LYS A N 1
ATOM 808 C CA . LYS A 1 104 ? 2.562 -1.688 3.974 1.00 94.50 104 LYS A CA 1
ATOM 809 C C . LYS A 1 104 ? 1.561 -0.567 4.200 1.00 94.50 104 LYS A C 1
ATOM 811 O O . LYS A 1 104 ? 1.423 0.350 3.387 1.00 94.50 104 LYS A O 1
ATOM 816 N N . LEU A 1 105 ? 0.897 -0.646 5.340 1.00 94.69 105 LEU A N 1
ATOM 817 C CA . LEU A 1 105 ? 0.072 0.390 5.923 1.00 94.69 105 LEU A CA 1
ATOM 818 C C . LEU A 1 105 ? 0.838 1.007 7.095 1.00 94.69 105 LEU A C 1
ATOM 820 O O . LEU A 1 105 ? 1.317 0.268 7.953 1.00 94.69 105 LEU A O 1
ATOM 824 N N . THR A 1 106 ? 0.950 2.331 7.147 1.00 94.62 106 THR A N 1
ATOM 825 C CA . THR A 1 106 ? 1.518 3.044 8.307 1.00 94.62 106 THR A CA 1
ATOM 826 C C . THR A 1 106 ? 0.534 4.079 8.819 1.00 94.62 106 THR A C 1
ATOM 828 O O . THR A 1 106 ? -0.381 4.452 8.097 1.00 94.62 106 THR A O 1
ATOM 831 N N . SER A 1 107 ? 0.684 4.524 10.059 1.00 93.88 107 SER A N 1
ATOM 832 C CA . SER A 1 107 ? -0.211 5.493 10.688 1.00 93.88 107 SER A CA 1
ATOM 833 C C . SER A 1 107 ? 0.606 6.619 11.317 1.00 93.88 107 SER A C 1
ATOM 835 O O . SER A 1 107 ? 1.700 6.389 11.825 1.00 93.88 107 SER A O 1
ATOM 837 N N . SER A 1 108 ? 0.064 7.836 11.294 1.00 90.50 108 SER A N 1
ATOM 838 C CA . SER A 1 108 ? 0.570 8.984 12.061 1.00 90.50 108 SER A CA 1
ATOM 839 C C . SER A 1 108 ? 0.242 8.891 13.554 1.00 90.50 108 SER A C 1
ATOM 841 O O . SER A 1 108 ? 0.838 9.600 14.360 1.00 90.50 108 SER A O 1
ATOM 843 N N . ARG A 1 109 ? -0.730 8.053 13.928 1.00 90.81 109 ARG A N 1
ATOM 844 C CA . ARG A 1 109 ? -1.261 7.922 15.292 1.00 90.81 109 ARG A CA 1
ATOM 845 C C . ARG A 1 109 ? -0.667 6.744 16.046 1.00 90.81 109 ARG A C 1
ATOM 847 O O . ARG A 1 109 ? -0.493 6.821 17.255 1.00 90.81 109 ARG A O 1
ATOM 854 N N . THR A 1 110 ? -0.370 5.654 15.348 1.00 92.06 110 THR A N 1
ATOM 855 C CA . THR A 1 110 ? 0.106 4.407 15.956 1.00 92.06 110 THR A CA 1
ATOM 856 C C . THR A 1 110 ? 1.451 3.999 15.369 1.00 92.06 110 THR A C 1
ATOM 858 O O . THR A 1 110 ? 1.667 4.154 14.171 1.00 92.06 110 THR A O 1
ATOM 861 N N . GLN A 1 111 ? 2.322 3.392 16.176 1.00 89.00 111 GLN A N 1
ATOM 862 C CA . GLN A 1 111 ? 3.655 2.965 15.727 1.00 89.00 111 GLN A CA 1
ATOM 863 C C . GLN A 1 111 ? 3.671 1.639 14.943 1.00 89.00 111 GLN A C 1
ATOM 865 O O . GLN A 1 111 ? 4.721 1.236 14.447 1.00 89.00 111 GLN A O 1
ATOM 870 N N . LEU A 1 112 ? 2.540 0.931 14.839 1.00 90.44 112 LEU A N 1
ATOM 871 C CA . LEU A 1 112 ? 2.497 -0.413 14.263 1.00 90.44 112 LEU A CA 1
ATOM 872 C C . LEU A 1 112 ? 2.190 -0.379 12.757 1.00 90.44 112 LEU A C 1
ATOM 874 O O . LEU A 1 112 ? 1.097 0.038 12.369 1.00 90.44 112 LEU A O 1
ATOM 878 N N . PRO A 1 113 ? 3.107 -0.851 11.892 1.00 92.56 113 PRO A N 1
ATOM 879 C CA . PRO A 1 113 ? 2.805 -1.066 10.488 1.00 92.56 113 PRO A CA 1
ATOM 880 C C . PRO A 1 113 ? 2.003 -2.358 10.295 1.00 92.56 113 PRO A C 1
ATOM 882 O O . PRO A 1 113 ? 2.179 -3.334 11.022 1.00 92.56 113 PRO A O 1
ATOM 885 N N . TYR A 1 114 ? 1.151 -2.379 9.273 1.00 93.81 114 TYR A N 1
ATOM 886 C CA . TYR A 1 114 ? 0.374 -3.562 8.900 1.00 93.81 114 TYR A CA 1
ATOM 887 C C . TYR A 1 114 ? 0.594 -3.938 7.440 1.00 93.81 114 TYR A C 1
ATOM 889 O O . TYR A 1 114 ? 0.910 -3.093 6.604 1.00 93.81 114 TYR A O 1
ATOM 897 N N . GLU A 1 115 ? 0.409 -5.213 7.119 1.00 93.75 115 GLU A N 1
ATOM 898 C CA . GLU A 1 115 ? 0.452 -5.683 5.736 1.00 93.75 115 GLU A CA 1
ATOM 899 C C . GLU A 1 115 ? -0.704 -5.104 4.918 1.00 93.75 115 GLU A C 1
ATOM 901 O O . GLU A 1 115 ? -1.790 -4.854 5.436 1.00 93.75 115 GLU A O 1
ATOM 906 N N . TYR A 1 116 ? -0.502 -4.940 3.611 1.00 94.06 116 TYR A N 1
ATOM 907 C CA . TYR A 1 116 ? -1.542 -4.396 2.739 1.00 94.06 116 TYR A CA 1
ATOM 908 C C . TYR A 1 116 ? -2.847 -5.205 2.807 1.00 94.06 116 TYR A C 1
ATOM 910 O O . TYR A 1 116 ? -3.922 -4.640 2.994 1.00 94.06 116 TYR A O 1
ATOM 918 N N . TYR A 1 117 ? -2.753 -6.534 2.730 1.00 92.94 117 TYR A N 1
ATOM 919 C CA . TYR A 1 117 ? -3.909 -7.432 2.752 1.00 92.94 117 TYR A CA 1
ATOM 920 C C . TYR A 1 117 ? -4.414 -7.793 4.156 1.00 92.94 117 TYR A C 1
ATOM 922 O O . TYR A 1 117 ? -5.285 -8.653 4.282 1.00 92.94 117 TYR A O 1
ATOM 930 N N . SER A 1 118 ? -3.943 -7.108 5.209 1.00 92.31 118 SER A N 1
ATOM 931 C CA . SER A 1 118 ? -4.586 -7.183 6.530 1.00 92.31 118 SER A CA 1
ATOM 932 C C . SER A 1 118 ? -5.975 -6.538 6.518 1.00 92.31 118 SER A C 1
ATOM 934 O O . SER A 1 118 ? -6.839 -6.873 7.329 1.00 92.31 118 SER A O 1
ATOM 936 N N . LEU A 1 119 ? -6.191 -5.603 5.590 1.00 90.94 119 LEU A N 1
ATOM 937 C CA . LEU A 1 119 ? -7.490 -5.036 5.287 1.00 90.94 119 LEU A CA 1
ATOM 938 C C . LEU A 1 119 ? -8.156 -5.803 4.139 1.00 90.94 119 LEU A C 1
ATOM 940 O O . LEU A 1 119 ? -7.472 -6.335 3.262 1.00 90.94 119 LEU A O 1
ATOM 944 N N . PRO A 1 120 ? -9.499 -5.833 4.104 1.00 88.31 120 PRO A N 1
ATOM 945 C CA . PRO A 1 120 ? -10.282 -6.527 3.084 1.00 88.31 120 PRO A CA 1
ATOM 946 C C . PRO A 1 120 ? -10.268 -5.762 1.746 1.00 88.31 120 PRO A C 1
ATOM 948 O O . PRO A 1 120 ? -11.306 -5.344 1.235 1.00 88.31 120 PRO A O 1
ATOM 951 N N . PHE A 1 121 ? -9.081 -5.526 1.189 1.00 88.31 121 PHE A N 1
ATOM 952 C CA . PHE A 1 121 ? -8.906 -5.026 -0.169 1.00 88.31 121 PHE A CA 1
ATOM 953 C C . PHE A 1 121 ? -9.136 -6.132 -1.193 1.00 88.31 121 PHE A C 1
ATOM 955 O O . PHE A 1 121 ? -9.210 -7.317 -0.872 1.00 88.31 121 PHE A O 1
ATOM 962 N N . CYS A 1 122 ? -9.225 -5.729 -2.456 1.00 85.62 122 CYS A N 1
ATOM 963 C CA . CYS A 1 122 ? -9.333 -6.669 -3.554 1.00 85.62 122 CYS A CA 1
ATOM 964 C C . CYS A 1 122 ? -8.007 -7.394 -3.769 1.00 85.62 122 CYS A C 1
ATOM 966 O O . CYS A 1 122 ? -6.965 -6.777 -4.004 1.00 85.62 122 CYS A O 1
ATOM 968 N N . GLN A 1 123 ? -8.075 -8.714 -3.653 1.00 88.56 123 GLN A N 1
ATOM 969 C CA . GLN A 1 123 ? -6.943 -9.614 -3.797 1.00 88.56 123 GLN A CA 1
ATOM 970 C C . GLN A 1 123 ? -6.960 -10.244 -5.195 1.00 88.56 123 GLN A C 1
ATOM 972 O O . GLN A 1 123 ? -8.041 -10.584 -5.683 1.00 88.56 123 GLN A O 1
ATOM 977 N N . PRO A 1 124 ? -5.797 -10.382 -5.851 1.00 89.69 124 PRO A N 1
ATOM 978 C CA . PRO A 1 124 ? -5.665 -11.199 -7.051 1.00 89.69 124 PRO A CA 1
ATOM 979 C C . PRO A 1 124 ? -5.829 -12.686 -6.714 1.00 89.69 124 PRO A C 1
ATOM 981 O O . PRO A 1 124 ? -5.679 -13.079 -5.558 1.00 89.69 124 PRO A O 1
ATOM 984 N N . ASP A 1 125 ? -6.054 -13.522 -7.732 1.00 88.81 125 ASP A N 1
ATOM 985 C CA . ASP A 1 125 ? -6.219 -14.979 -7.568 1.00 88.81 125 ASP A CA 1
ATOM 986 C C . ASP A 1 125 ? -5.056 -15.629 -6.805 1.00 88.81 125 ASP A C 1
ATOM 988 O O . ASP A 1 125 ? -5.233 -16.597 -6.065 1.00 88.81 125 ASP A O 1
ATOM 992 N N . LYS A 1 126 ? -3.849 -15.075 -6.975 1.00 92.56 126 LYS A N 1
ATOM 993 C CA . LYS A 1 126 ? -2.653 -15.475 -6.243 1.00 92.56 126 LYS A CA 1
ATOM 994 C C . LYS A 1 126 ? -1.908 -14.253 -5.720 1.00 92.56 126 LYS A C 1
ATOM 996 O O . LYS A 1 126 ? -1.426 -13.425 -6.498 1.00 92.56 126 LYS A O 1
ATOM 1001 N N . VAL A 1 127 ? -1.763 -14.190 -4.399 1.00 93.25 127 VAL A N 1
ATOM 1002 C CA . VAL A 1 127 ? -0.884 -13.229 -3.727 1.00 93.25 127 VAL A CA 1
ATOM 1003 C C . VAL A 1 127 ? 0.551 -13.745 -3.811 1.00 93.25 127 VAL A C 1
ATOM 1005 O O . VAL A 1 127 ? 0.858 -14.857 -3.379 1.00 93.25 127 VAL A O 1
ATOM 1008 N N . VAL A 1 128 ? 1.425 -12.948 -4.416 1.00 94.12 128 VAL A N 1
ATOM 1009 C CA . VAL A 1 128 ? 2.841 -13.248 -4.628 1.00 94.12 128 VAL A CA 1
ATOM 1010 C C . VAL A 1 128 ? 3.668 -12.162 -3.957 1.00 94.12 128 VAL A C 1
ATOM 1012 O O . VAL A 1 128 ? 3.536 -10.978 -4.273 1.00 94.12 128 VAL A O 1
ATOM 1015 N N . TYR A 1 129 ? 4.545 -12.588 -3.053 1.00 92.75 129 TYR A N 1
ATOM 1016 C CA . TYR A 1 129 ? 5.501 -11.713 -2.391 1.00 92.75 129 TYR A CA 1
ATOM 1017 C C . TYR A 1 129 ? 6.718 -11.494 -3.289 1.00 92.75 129 TYR A C 1
ATOM 1019 O O . TYR A 1 129 ? 7.236 -12.431 -3.904 1.00 92.75 129 TYR A O 1
ATOM 1027 N N . LYS A 1 130 ? 7.176 -10.247 -3.378 1.00 90.31 130 LYS A N 1
ATOM 1028 C CA . LYS A 1 130 ? 8.430 -9.910 -4.053 1.00 90.31 130 LYS A CA 1
ATOM 1029 C C . LYS A 1 130 ? 9.593 -10.209 -3.105 1.00 90.31 130 LYS A C 1
ATOM 1031 O O . LYS A 1 130 ? 9.482 -9.983 -1.908 1.00 90.31 130 LYS A O 1
ATOM 1036 N N . ALA A 1 131 ? 10.715 -10.679 -3.648 1.00 88.00 131 ALA A N 1
ATOM 1037 C CA . ALA A 1 131 ? 11.951 -10.764 -2.882 1.00 88.00 131 ALA A CA 1
ATOM 1038 C C . ALA A 1 131 ? 12.399 -9.361 -2.440 1.00 88.00 131 ALA A C 1
ATOM 1040 O O . ALA A 1 131 ? 12.455 -8.433 -3.255 1.00 88.00 131 ALA A O 1
ATOM 1041 N N . GLU A 1 132 ? 12.702 -9.243 -1.153 1.00 86.94 132 GLU A N 1
ATOM 1042 C CA . GLU A 1 132 ? 13.070 -8.001 -0.482 1.00 86.94 132 GLU A CA 1
ATOM 1043 C C . GLU A 1 132 ? 14.582 -7.926 -0.310 1.00 86.94 132 GLU A C 1
ATOM 1045 O O . GLU A 1 132 ? 15.258 -8.939 -0.112 1.00 86.94 132 GLU A O 1
ATOM 1050 N N . ASN A 1 133 ? 15.126 -6.717 -0.377 1.00 86.19 133 ASN A N 1
ATOM 1051 C CA . ASN A 1 133 ? 16.513 -6.487 0.005 1.00 86.19 133 ASN A CA 1
ATOM 1052 C C . ASN A 1 133 ? 16.657 -6.420 1.536 1.00 86.19 133 ASN A C 1
ATOM 1054 O O . ASN A 1 133 ? 15.682 -6.248 2.267 1.00 86.19 133 ASN A O 1
ATOM 1058 N N . LEU A 1 134 ? 17.893 -6.512 2.039 1.00 86.75 134 LEU A N 1
ATOM 1059 C CA . LEU A 1 134 ? 18.161 -6.486 3.483 1.00 86.75 134 LEU A CA 1
ATOM 1060 C C . LEU A 1 134 ? 17.563 -5.244 4.174 1.00 86.75 134 LEU A C 1
ATOM 1062 O O . LEU A 1 134 ? 17.040 -5.349 5.279 1.00 86.75 134 LEU A O 1
ATOM 1066 N N . GLY A 1 135 ? 17.592 -4.080 3.520 1.00 86.50 135 GLY A N 1
ATOM 1067 C CA . GLY A 1 135 ? 17.022 -2.845 4.063 1.00 86.50 135 GLY A CA 1
ATOM 1068 C C . GLY A 1 135 ? 15.489 -2.826 4.102 1.00 86.50 135 GLY A C 1
ATOM 1069 O O . GLY A 1 135 ? 14.907 -2.225 5.000 1.00 86.50 135 GLY A O 1
ATOM 1070 N N . GLU A 1 136 ? 14.814 -3.473 3.155 1.00 87.19 136 GLU A N 1
ATOM 1071 C CA . GLU A 1 136 ? 13.358 -3.688 3.161 1.00 87.19 136 GLU A CA 1
ATOM 1072 C C . GLU A 1 136 ? 12.958 -4.657 4.278 1.00 87.19 136 GLU A C 1
ATOM 1074 O O . GLU A 1 136 ? 12.042 -4.358 5.044 1.00 87.19 136 GLU A O 1
ATOM 1079 N N . VAL A 1 137 ? 13.724 -5.738 4.460 1.00 88.31 137 VAL A N 1
ATOM 1080 C CA . VAL A 1 137 ? 13.509 -6.706 5.546 1.00 88.31 137 VAL A CA 1
ATOM 1081 C C . VAL A 1 137 ? 13.657 -6.044 6.918 1.00 88.31 137 VAL A C 1
ATOM 1083 O O . VAL A 1 137 ? 12.793 -6.215 7.775 1.00 88.31 137 VAL A O 1
ATOM 1086 N N . LEU A 1 138 ? 14.708 -5.242 7.130 1.00 89.31 138 LEU A N 1
ATOM 1087 C CA . LEU A 1 138 ? 14.925 -4.538 8.402 1.00 89.31 138 LEU A CA 1
ATOM 1088 C C . LEU A 1 138 ? 13.850 -3.481 8.697 1.00 89.31 138 LEU A C 1
ATOM 1090 O O . LEU A 1 138 ? 13.566 -3.205 9.859 1.00 89.31 138 LEU A O 1
ATOM 1094 N N . ARG A 1 139 ? 13.228 -2.904 7.663 1.00 86.88 139 ARG A N 1
ATOM 1095 C CA . ARG A 1 139 ? 12.098 -1.967 7.807 1.00 86.88 139 ARG A CA 1
ATOM 1096 C C . ARG A 1 139 ? 10.743 -2.668 7.955 1.00 86.88 139 ARG A C 1
ATOM 1098 O O . ARG A 1 139 ? 9.733 -1.974 8.110 1.00 86.88 139 ARG A O 1
ATOM 1105 N N . GLY A 1 140 ? 10.721 -4.003 7.900 1.00 87.44 140 GLY A N 1
ATOM 1106 C CA . GLY A 1 140 ? 9.506 -4.810 7.972 1.00 87.44 140 GLY A CA 1
ATOM 1107 C C . GLY A 1 140 ? 8.570 -4.588 6.786 1.00 87.44 140 GLY A C 1
ATOM 1108 O O . GLY A 1 140 ? 7.352 -4.654 6.950 1.00 87.44 140 GLY A O 1
ATOM 1109 N N . ASP A 1 141 ? 9.115 -4.253 5.617 1.00 91.00 141 ASP A N 1
ATOM 1110 C CA . ASP A 1 141 ? 8.317 -4.169 4.398 1.00 91.00 141 ASP A CA 1
ATOM 1111 C C . ASP A 1 141 ? 7.817 -5.580 4.029 1.00 91.00 141 ASP A C 1
ATOM 1113 O O . ASP A 1 141 ? 8.451 -6.576 4.381 1.00 91.00 141 ASP A O 1
ATOM 1117 N N . ARG A 1 142 ? 6.626 -5.658 3.414 1.00 92.50 142 ARG A N 1
ATOM 1118 C CA . ARG A 1 142 ? 6.032 -6.897 2.883 1.00 92.50 142 ARG A CA 1
ATOM 1119 C C . ARG A 1 142 ? 5.432 -6.633 1.513 1.00 92.50 142 ARG A C 1
ATOM 1121 O O . ARG A 1 142 ? 4.235 -6.389 1.367 1.00 92.50 142 ARG A O 1
ATOM 1128 N N . ILE A 1 143 ? 6.284 -6.650 0.494 1.00 93.94 143 ILE A N 1
ATOM 1129 C CA . ILE A 1 143 ? 5.895 -6.247 -0.860 1.00 93.94 143 ILE A CA 1
ATOM 1130 C C . ILE A 1 143 ? 5.048 -7.331 -1.539 1.00 93.94 143 ILE A C 1
ATOM 1132 O O . ILE A 1 143 ? 5.540 -8.419 -1.839 1.00 93.94 143 ILE A O 1
ATOM 1136 N N . VAL A 1 144 ? 3.802 -6.997 -1.880 1.00 95.38 144 VAL A N 1
ATOM 1137 C CA . VAL A 1 144 ? 2.832 -7.889 -2.539 1.00 95.38 144 VAL A CA 1
ATOM 1138 C C . VAL A 1 144 ? 2.321 -7.313 -3.860 1.00 95.38 144 VAL A C 1
ATOM 1140 O O . VAL A 1 144 ? 2.240 -6.095 -4.045 1.00 95.38 144 VAL A O 1
ATOM 1143 N N . ASN A 1 145 ? 1.970 -8.189 -4.803 1.00 94.69 145 ASN A N 1
ATOM 1144 C CA . ASN A 1 145 ? 1.305 -7.788 -6.045 1.00 94.69 145 ASN A CA 1
ATOM 1145 C C . ASN A 1 145 ? -0.087 -7.200 -5.775 1.00 94.69 145 ASN A C 1
ATOM 1147 O O . ASN A 1 145 ? -0.763 -7.593 -4.831 1.00 94.69 145 ASN A O 1
ATOM 1151 N N . THR A 1 146 ? -0.519 -6.271 -6.629 1.00 92.94 146 THR A N 1
ATOM 1152 C CA . THR A 1 146 ? -1.865 -5.683 -6.5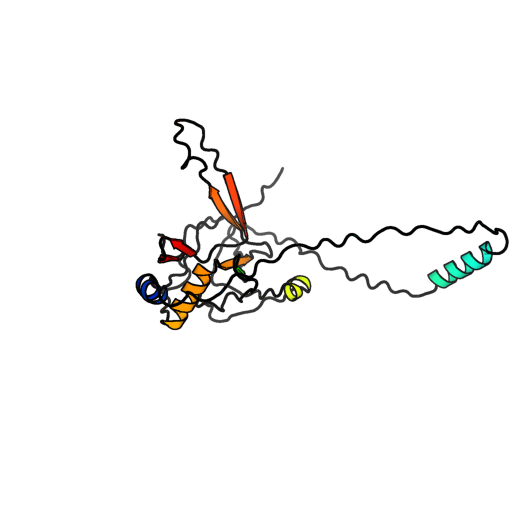83 1.00 92.94 146 THR A CA 1
ATOM 1153 C C . THR A 1 146 ? -2.605 -5.926 -7.897 1.00 92.94 146 THR A C 1
ATOM 1155 O O . THR A 1 146 ? -2.026 -6.408 -8.866 1.00 92.94 146 THR A O 1
ATOM 1158 N N . LEU A 1 147 ? -3.892 -5.579 -7.931 1.00 90.00 147 LEU A N 1
ATOM 1159 C CA . LEU A 1 147 ? -4.724 -5.628 -9.137 1.00 90.00 147 LEU A CA 1
ATOM 1160 C C . LEU A 1 147 ? -4.654 -4.336 -9.976 1.00 90.00 147 LEU A C 1
ATOM 1162 O O . LEU A 1 147 ? -5.381 -4.206 -10.959 1.00 90.00 147 LEU A O 1
ATOM 1166 N N . TYR A 1 148 ? -3.827 -3.357 -9.593 1.00 88.62 148 TYR A N 1
ATOM 1167 C CA . TYR A 1 148 ? -3.714 -2.109 -10.347 1.00 88.62 148 TYR A CA 1
ATOM 1168 C C . TYR A 1 148 ? -3.010 -2.359 -11.682 1.00 88.62 148 TYR A C 1
ATOM 1170 O O . TYR A 1 148 ? -1.869 -2.818 -11.714 1.00 88.62 148 TYR A O 1
ATOM 1178 N N . SER A 1 149 ? -3.682 -2.006 -12.779 1.00 85.50 149 SER A N 1
ATOM 1179 C CA . SER A 1 149 ? -3.101 -2.009 -14.119 1.00 85.50 149 SER A CA 1
ATOM 1180 C C . SER A 1 149 ? -2.845 -0.574 -14.555 1.00 85.50 149 SER A C 1
ATOM 1182 O O . SER A 1 149 ? -3.769 0.228 -14.679 1.00 85.50 149 SER A O 1
ATOM 1184 N N . VAL A 1 150 ? -1.573 -0.245 -14.748 1.00 88.25 150 VAL A N 1
ATOM 1185 C CA . VAL A 1 150 ? -1.125 1.089 -15.138 1.00 88.25 150 VAL A CA 1
ATOM 1186 C C . VAL A 1 150 ? -0.288 0.985 -16.398 1.00 88.25 150 VAL A C 1
ATOM 1188 O O . VAL A 1 150 ? 0.579 0.120 -16.498 1.00 88.25 150 VAL A O 1
ATOM 1191 N N . LEU A 1 151 ? -0.528 1.890 -17.346 1.00 89.88 151 LEU A N 1
ATOM 1192 C CA . LEU A 1 151 ? 0.246 1.991 -18.577 1.00 89.88 151 LEU A CA 1
ATOM 1193 C C . LEU A 1 151 ? 1.046 3.292 -18.588 1.00 89.88 151 LEU A C 1
ATOM 1195 O O . LEU A 1 151 ? 0.520 4.372 -18.312 1.00 89.88 151 LEU A O 1
ATOM 1199 N N . MET A 1 152 ? 2.320 3.190 -18.948 1.00 88.62 152 MET A N 1
ATOM 1200 C CA . MET A 1 152 ? 3.213 4.338 -19.029 1.00 88.62 152 MET A CA 1
ATOM 1201 C C . MET A 1 152 ? 2.711 5.356 -20.061 1.00 88.62 152 MET A C 1
ATOM 1203 O O . MET A 1 152 ? 2.294 4.983 -21.160 1.00 88.62 152 MET A O 1
ATOM 1207 N N . THR A 1 153 ? 2.769 6.647 -19.713 1.00 86.00 153 THR A N 1
ATOM 1208 C CA . THR A 1 153 ? 2.301 7.770 -20.556 1.00 86.00 153 THR A CA 1
ATOM 1209 C C . THR A 1 153 ? 0.779 7.802 -20.786 1.00 86.00 153 THR A C 1
ATOM 1211 O O . THR A 1 153 ? 0.297 8.617 -21.569 1.00 86.00 153 THR A O 1
ATOM 1214 N N . GLN A 1 154 ? -0.006 6.958 -20.106 1.00 84.50 154 GLN A N 1
ATOM 1215 C CA . GLN A 1 154 ? -1.467 7.016 -20.162 1.00 84.50 154 GLN A CA 1
ATOM 1216 C C . GLN A 1 154 ? -2.051 7.474 -18.831 1.00 84.50 154 GLN A C 1
ATOM 1218 O O . GLN A 1 154 ? -2.133 6.701 -17.876 1.00 84.50 154 GLN A O 1
ATOM 1223 N N . ASP A 1 155 ? -2.538 8.710 -18.793 1.00 83.31 155 ASP A N 1
ATOM 1224 C CA . ASP A 1 155 ? -3.249 9.212 -17.624 1.00 83.31 155 ASP A CA 1
ATOM 1225 C C . ASP A 1 155 ? -4.628 8.556 -17.522 1.00 83.31 155 ASP A C 1
ATOM 1227 O O . ASP A 1 155 ? -5.483 8.672 -18.407 1.00 83.31 155 ASP A O 1
ATOM 1231 N N . ARG A 1 156 ? -4.858 7.867 -16.404 1.00 78.00 156 ARG A N 1
ATOM 1232 C CA . ARG A 1 156 ? -6.144 7.245 -16.084 1.00 78.00 156 ARG A CA 1
ATOM 1233 C C . ARG A 1 156 ? -6.820 8.017 -14.957 1.00 78.00 156 ARG A C 1
ATOM 1235 O O . ARG A 1 156 ? -6.245 8.288 -13.896 1.00 78.00 156 ARG A O 1
ATOM 1242 N N . LYS A 1 157 ? -8.075 8.400 -15.207 1.00 76.31 157 LYS A N 1
ATOM 1243 C CA . LYS A 1 157 ? -8.976 8.921 -14.170 1.00 76.31 157 LYS A CA 1
ATOM 1244 C C . LYS A 1 157 ? -9.473 7.766 -13.296 1.00 76.31 157 LYS A C 1
ATOM 1246 O O . LYS A 1 157 ? -9.260 6.614 -13.645 1.00 76.31 157 LYS A O 1
ATOM 1251 N N . CYS A 1 158 ? -10.108 8.084 -12.166 1.00 74.75 158 CYS A N 1
ATOM 1252 C CA . CYS A 1 158 ? -10.537 7.112 -11.157 1.00 74.75 158 CYS A CA 1
ATOM 1253 C C . CYS A 1 158 ? -11.162 5.837 -11.745 1.00 74.75 158 CYS A C 1
ATOM 1255 O O . CYS A 1 158 ? -12.328 5.846 -12.147 1.00 74.75 158 CYS A O 1
ATOM 1257 N N . GLU A 1 159 ? -10.400 4.746 -11.724 1.00 78.06 159 GLU A N 1
ATOM 1258 C CA . GLU A 1 159 ? -10.812 3.438 -12.223 1.00 78.06 159 GLU A CA 1
ATOM 1259 C C . GLU A 1 159 ? -11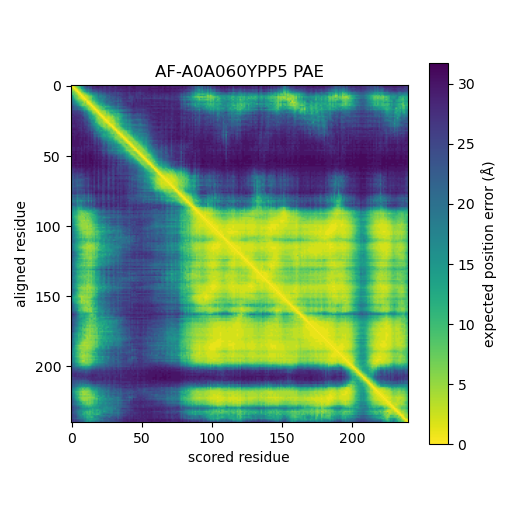.145 2.507 -11.054 1.00 78.06 159 GLU A C 1
ATOM 1261 O O . GLU A 1 159 ? -10.529 2.559 -9.983 1.00 78.06 159 GLU A O 1
ATOM 1266 N N . VAL A 1 160 ? -12.181 1.690 -11.248 1.00 79.94 160 VAL A N 1
ATOM 1267 C CA . VAL A 1 160 ? -12.617 0.699 -10.266 1.00 79.94 160 VAL A CA 1
ATOM 1268 C C . VAL A 1 160 ? -11.919 -0.614 -10.576 1.00 79.94 160 VAL A C 1
ATOM 1270 O O . VAL A 1 160 ? -12.131 -1.193 -11.633 1.00 79.94 160 VAL A O 1
ATOM 1273 N N . VAL A 1 161 ? -11.124 -1.094 -9.627 1.00 79.81 161 VAL A N 1
ATOM 1274 C CA . VAL A 1 161 ? -10.231 -2.247 -9.832 1.00 79.81 161 VAL A CA 1
ATOM 1275 C C . VAL A 1 161 ? -10.947 -3.587 -9.680 1.00 79.81 161 VAL A C 1
ATOM 1277 O O . VAL A 1 161 ? -10.532 -4.601 -10.228 1.00 79.81 161 VAL A O 1
ATOM 1280 N N . CYS A 1 162 ? -12.045 -3.606 -8.929 1.00 78.62 162 CYS A N 1
ATOM 1281 C CA . CYS A 1 162 ? -12.781 -4.818 -8.602 1.00 78.62 162 CYS A CA 1
ATOM 1282 C C . CYS A 1 162 ? -14.262 -4.527 -8.345 1.00 78.62 162 CYS A C 1
ATOM 1284 O O . CYS A 1 162 ? -14.659 -3.422 -7.956 1.00 78.62 162 CYS A O 1
ATOM 1286 N N . ALA A 1 163 ? -15.094 -5.550 -8.542 1.00 70.62 163 ALA A N 1
ATOM 1287 C CA . ALA A 1 163 ? -16.519 -5.489 -8.242 1.00 70.62 163 ALA A CA 1
ATOM 1288 C C . ALA A 1 163 ? -16.788 -5.247 -6.742 1.00 70.62 163 ALA A C 1
ATOM 1290 O O . ALA A 1 163 ? -15.903 -5.378 -5.899 1.00 70.62 163 ALA A O 1
ATOM 1291 N N . LYS A 1 164 ? -18.037 -4.882 -6.408 1.00 66.50 164 LYS A N 1
ATOM 1292 C CA . LYS A 1 164 ? -18.468 -4.571 -5.032 1.00 66.50 164 LYS A CA 1
ATOM 1293 C C . LYS A 1 164 ? -18.056 -5.685 -4.066 1.00 66.50 164 LYS A C 1
ATOM 1295 O O . LYS A 1 164 ? -18.602 -6.787 -4.129 1.00 66.50 164 LYS A O 1
ATOM 1300 N N . LEU A 1 165 ? -17.161 -5.360 -3.139 1.00 73.62 165 LEU A N 1
ATOM 1301 C CA . LEU A 1 165 ? -16.756 -6.282 -2.090 1.00 73.62 165 LEU A CA 1
ATOM 1302 C C . LEU A 1 165 ? -17.863 -6.346 -1.027 1.00 73.62 165 LEU A C 1
ATOM 1304 O O . LEU A 1 165 ? -18.369 -5.315 -0.579 1.00 73.62 165 LEU A O 1
ATOM 1308 N N . LYS A 1 166 ? -18.272 -7.551 -0.626 1.00 76.44 166 LYS A N 1
ATOM 1309 C CA . LYS A 1 166 ? -19.209 -7.734 0.490 1.00 76.44 166 LYS A CA 1
ATOM 1310 C C . LYS A 1 166 ? -18.402 -7.787 1.783 1.00 76.44 166 LYS A C 1
ATOM 1312 O O . LYS A 1 166 ? -17.767 -8.798 2.057 1.00 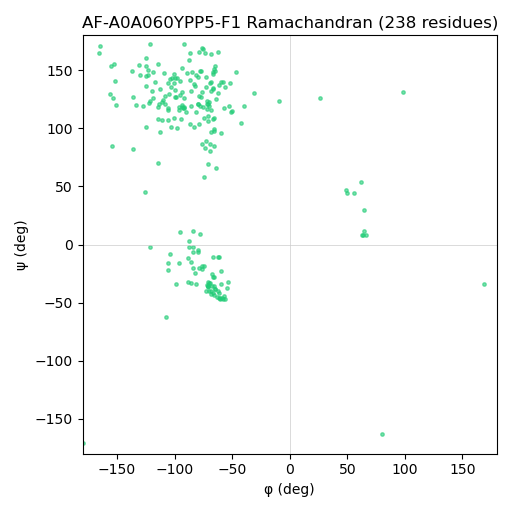76.44 166 LYS A O 1
ATOM 1317 N N . LEU A 1 167 ? -18.417 -6.704 2.557 1.00 80.94 167 LEU A N 1
ATOM 1318 C CA . LEU A 1 167 ? -17.789 -6.694 3.877 1.00 80.94 167 LEU A CA 1
ATOM 1319 C C . LEU A 1 167 ? -18.717 -7.287 4.929 1.00 80.94 167 LEU A C 1
ATOM 1321 O O . LEU A 1 167 ? -19.902 -6.956 4.987 1.00 80.94 167 LEU A O 1
ATOM 1325 N N . ASN A 1 168 ? -18.145 -8.101 5.811 1.00 87.25 168 ASN A N 1
ATOM 1326 C CA . ASN A 1 168 ? -18.791 -8.470 7.063 1.00 87.25 168 ASN A CA 1
ATOM 1327 C C . ASN A 1 168 ? -18.757 -7.288 8.059 1.00 87.25 168 ASN A C 1
ATOM 1329 O O . ASN A 1 168 ? -17.973 -6.346 7.908 1.00 87.25 168 ASN A O 1
ATOM 1333 N N . VAL A 1 169 ? -19.568 -7.345 9.115 1.00 86.75 169 VAL A N 1
ATOM 1334 C CA . VAL A 1 169 ? -19.621 -6.339 10.189 1.00 86.75 169 VAL A CA 1
ATOM 1335 C C . VAL A 1 169 ? -18.250 -6.158 10.846 1.00 86.75 169 VAL A C 1
ATOM 1337 O O . VAL A 1 169 ? -17.802 -5.029 11.019 1.00 86.75 169 VAL A O 1
ATOM 1340 N N . GLN A 1 170 ? -17.547 -7.257 11.136 1.00 88.62 170 GLN A N 1
ATOM 1341 C CA . GLN A 1 170 ? -16.217 -7.213 11.761 1.00 88.62 170 GLN A CA 1
ATOM 1342 C C . GLN A 1 170 ? -15.168 -6.567 10.849 1.00 88.62 170 GLN A C 1
ATOM 1344 O O . GLN A 1 170 ? -14.405 -5.709 11.276 1.00 88.62 170 GLN A O 1
ATOM 1349 N N . GLN A 1 171 ? -15.180 -6.918 9.562 1.00 87.00 171 GLN A N 1
ATOM 1350 C CA . GLN A 1 171 ? -14.287 -6.324 8.564 1.00 87.00 171 GLN A CA 1
ATOM 1351 C C . GLN A 1 171 ? -14.570 -4.833 8.364 1.00 87.00 171 GLN A C 1
ATOM 1353 O O . GLN A 1 171 ? -13.652 -4.033 8.220 1.00 87.00 171 GLN A O 1
ATOM 1358 N N . SER A 1 172 ? -15.848 -4.456 8.385 1.00 86.44 172 SER A N 1
ATOM 1359 C CA . SER A 1 172 ? -16.273 -3.062 8.297 1.00 86.44 172 SER A CA 1
ATOM 1360 C C . SER A 1 172 ? -15.768 -2.261 9.500 1.00 86.44 172 SER A C 1
ATOM 1362 O O . SER A 1 172 ? -15.210 -1.180 9.332 1.00 86.44 172 SER A O 1
ATOM 1364 N N . LYS A 1 173 ? -15.899 -2.818 10.708 1.00 88.50 173 LYS A N 1
ATOM 1365 C CA . LYS A 1 173 ? -15.374 -2.219 11.937 1.00 88.50 173 LYS A CA 1
ATOM 1366 C C . LYS A 1 173 ? -13.853 -2.045 11.875 1.00 88.50 173 LYS A C 1
ATOM 1368 O O . LYS A 1 173 ? -13.377 -0.944 12.115 1.00 88.50 173 LYS A O 1
ATOM 1373 N N . LEU A 1 174 ? -13.121 -3.071 11.443 1.00 89.94 174 LEU A N 1
ATOM 1374 C CA . LEU A 1 174 ? -11.667 -3.001 11.287 1.00 89.94 174 LEU A CA 1
ATOM 1375 C C . LEU A 1 174 ? -11.244 -1.883 10.319 1.00 89.94 174 LEU A C 1
ATOM 1377 O O . LEU A 1 174 ? -10.361 -1.093 10.630 1.00 89.94 174 LEU A O 1
ATOM 1381 N N . VAL A 1 175 ? -11.889 -1.781 9.151 1.00 89.19 175 VAL A N 1
ATOM 1382 C CA . VAL A 1 175 ? -11.600 -0.705 8.186 1.00 89.19 175 VAL A CA 1
ATOM 1383 C C . VAL A 1 175 ? -11.895 0.669 8.792 1.00 89.19 175 VAL A C 1
ATOM 1385 O O . VAL A 1 175 ? -11.117 1.598 8.596 1.00 89.19 175 VAL A O 1
ATOM 1388 N N . ALA A 1 176 ? -13.000 0.805 9.527 1.00 88.81 176 ALA A N 1
ATOM 1389 C CA . ALA A 1 176 ? -13.360 2.050 10.197 1.00 88.81 176 ALA A CA 1
ATOM 1390 C C . ALA A 1 176 ? -12.306 2.487 11.219 1.00 88.81 176 ALA A C 1
ATOM 1392 O O . ALA A 1 176 ? -11.901 3.646 11.209 1.00 88.81 176 ALA A O 1
ATOM 1393 N N . GLU A 1 177 ? -11.846 1.553 12.052 1.00 90.38 177 GLU A N 1
ATOM 1394 C CA . GLU A 1 177 ? -10.785 1.775 13.037 1.00 90.38 177 GLU A CA 1
ATOM 1395 C C . GLU A 1 177 ? -9.502 2.238 12.343 1.00 90.38 177 GLU A C 1
ATOM 1397 O O . GLU A 1 177 ? -8.955 3.274 12.704 1.00 90.38 177 GLU A O 1
ATOM 1402 N N . ARG A 1 178 ? -9.091 1.582 11.248 1.00 90.81 178 ARG A N 1
ATOM 1403 C CA . ARG A 1 178 ? -7.880 2.000 10.515 1.00 90.81 178 ARG A CA 1
ATOM 1404 C C . ARG A 1 178 ? -8.008 3.361 9.841 1.00 90.81 178 ARG A C 1
ATOM 1406 O O . ARG A 1 178 ? -7.008 4.043 9.647 1.00 90.81 178 ARG A O 1
ATOM 1413 N N . ILE A 1 179 ? -9.214 3.783 9.471 1.00 90.56 179 ILE A N 1
ATOM 1414 C CA . ILE A 1 179 ? -9.412 5.147 8.969 1.00 90.56 179 ILE A CA 1
ATOM 1415 C C . ILE A 1 179 ? -9.319 6.163 10.117 1.00 90.56 179 ILE A C 1
ATOM 1417 O O . ILE A 1 179 ? -8.719 7.219 9.935 1.00 90.56 179 ILE A O 1
ATOM 1421 N N . GLN A 1 180 ? -9.872 5.848 11.292 1.00 90.12 180 GLN A N 1
ATOM 1422 C CA . GLN A 1 180 ? -9.783 6.708 12.481 1.00 90.12 180 GLN A CA 1
ATOM 1423 C C . GLN A 1 180 ? -8.347 6.841 12.995 1.00 90.12 180 GLN A C 1
ATOM 1425 O O . GLN A 1 180 ? -7.943 7.918 13.416 1.00 90.12 180 GLN A O 1
ATOM 1430 N N . GLU A 1 181 ? -7.563 5.774 12.889 1.00 91.56 181 GLU A N 1
ATOM 1431 C CA . GLU A 1 181 ? -6.134 5.757 13.198 1.00 91.56 181 GLU A CA 1
ATOM 1432 C C . GLU A 1 181 ? -5.275 6.389 12.082 1.00 91.56 181 GLU A C 1
ATOM 1434 O O . GLU A 1 181 ? -4.055 6.302 12.134 1.00 91.56 181 GLU A O 1
ATOM 1439 N N . GLU A 1 182 ? -5.873 7.030 11.071 1.00 90.94 182 GLU A N 1
ATOM 1440 C CA . GLU A 1 182 ? -5.170 7.763 10.004 1.00 90.94 182 G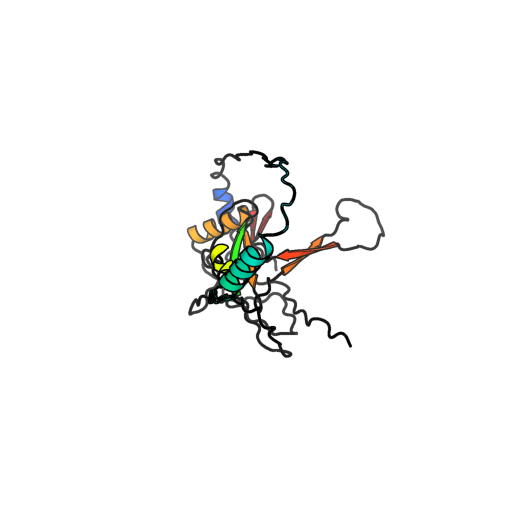LU A CA 1
ATOM 1441 C C . GLU A 1 182 ? -4.137 6.912 9.242 1.00 90.94 182 GLU A C 1
ATOM 1443 O O . GLU A 1 182 ? -3.022 7.355 8.962 1.00 90.94 182 GLU A O 1
ATOM 1448 N N . TYR A 1 183 ? -4.497 5.675 8.883 1.00 93.06 183 TYR A N 1
ATOM 1449 C CA . TYR A 1 183 ? -3.596 4.834 8.097 1.00 93.06 183 TYR A CA 1
ATOM 1450 C C . TYR A 1 183 ? -3.410 5.329 6.653 1.00 93.06 183 TYR A C 1
ATOM 1452 O O . TYR A 1 183 ? -4.363 5.669 5.942 1.00 93.06 183 TYR A O 1
ATOM 1460 N N . TYR A 1 184 ? -2.162 5.261 6.200 1.00 92.88 184 TYR A N 1
ATOM 1461 C CA . TYR A 1 184 ? -1.684 5.486 4.846 1.00 92.88 184 TYR A CA 1
ATOM 1462 C C . TYR A 1 184 ? -1.313 4.173 4.187 1.00 92.88 184 TYR A C 1
ATOM 1464 O O . TYR A 1 184 ? -0.672 3.308 4.782 1.00 92.88 184 TYR A O 1
ATOM 1472 N N . VAL A 1 185 ? -1.677 4.055 2.918 1.00 93.75 185 VAL A N 1
ATOM 1473 C CA . VAL A 1 185 ? -1.299 2.947 2.055 1.00 93.75 185 VAL A CA 1
ATOM 1474 C C . VAL A 1 185 ? -0.036 3.314 1.292 1.00 93.75 185 VAL A C 1
ATOM 1476 O O . VAL A 1 185 ? -0.054 4.231 0.470 1.00 93.75 185 VAL A O 1
ATOM 1479 N N . HIS A 1 186 ? 1.037 2.552 1.499 1.00 94.06 186 HIS A N 1
ATOM 1480 C CA . HIS A 1 186 ? 2.272 2.685 0.734 1.00 94.06 186 HIS A CA 1
ATOM 1481 C C . HIS A 1 186 ? 2.267 1.729 -0.453 1.00 94.06 186 HIS A C 1
ATOM 1483 O O . HIS A 1 186 ? 2.201 0.506 -0.291 1.00 94.06 186 HIS A O 1
ATOM 1489 N N . LEU A 1 187 ? 2.362 2.303 -1.648 1.00 93.75 187 LEU A N 1
ATOM 1490 C CA . LEU A 1 187 ? 2.526 1.579 -2.900 1.00 93.75 187 LEU A CA 1
ATOM 1491 C C . LEU A 1 187 ? 3.889 1.906 -3.507 1.00 93.75 187 LEU A C 1
ATOM 1493 O O . LEU A 1 187 ? 4.441 2.983 -3.277 1.00 93.75 187 LEU A O 1
ATOM 1497 N N . ILE A 1 188 ? 4.388 0.993 -4.328 1.00 91.94 188 ILE A N 1
ATOM 1498 C CA . ILE A 1 188 ? 5.579 1.189 -5.147 1.00 91.94 188 ILE A CA 1
ATOM 1499 C C . ILE A 1 188 ? 5.262 0.921 -6.615 1.00 91.94 188 ILE A C 1
ATOM 1501 O O . ILE A 1 188 ? 4.484 0.024 -6.944 1.00 91.94 188 ILE A O 1
ATOM 1505 N N . ALA A 1 189 ? 5.902 1.690 -7.484 1.00 90.44 189 ALA A N 1
ATOM 1506 C CA . ALA A 1 189 ? 5.906 1.521 -8.928 1.00 90.44 189 ALA A CA 1
ATOM 1507 C C . ALA A 1 189 ? 7.370 1.493 -9.369 1.00 90.44 189 ALA A C 1
ATOM 1509 O O . ALA A 1 189 ? 8.098 2.441 -9.094 1.00 90.44 189 ALA A O 1
ATOM 1510 N N . ASP A 1 190 ? 7.825 0.395 -9.975 1.00 87.12 190 ASP A N 1
ATOM 1511 C CA . ASP A 1 190 ? 9.236 0.223 -10.367 1.00 87.12 190 ASP A CA 1
ATOM 1512 C C . ASP A 1 190 ? 10.251 0.525 -9.239 1.00 87.12 190 ASP A C 1
ATOM 1514 O O . ASP A 1 190 ? 11.247 1.219 -9.405 1.00 87.12 190 ASP A O 1
ATOM 1518 N N . ASN A 1 191 ? 9.970 0.033 -8.028 1.00 85.44 191 ASN A N 1
ATOM 1519 C CA . ASN A 1 191 ? 10.787 0.277 -6.826 1.00 85.44 191 ASN A CA 1
ATOM 1520 C C . ASN A 1 191 ? 10.858 1.745 -6.369 1.00 85.44 191 ASN A C 1
ATOM 1522 O O . ASN A 1 191 ? 11.600 2.053 -5.438 1.00 85.44 191 ASN A O 1
ATOM 1526 N N . LEU A 1 192 ? 10.071 2.638 -6.968 1.00 88.12 192 LEU A N 1
ATOM 1527 C CA . LEU A 1 192 ? 9.899 4.008 -6.508 1.00 88.12 192 LEU A CA 1
ATOM 1528 C C . LEU A 1 192 ? 8.602 4.138 -5.708 1.00 88.12 192 LEU A C 1
ATOM 1530 O O . LEU A 1 192 ? 7.599 3.502 -6.045 1.00 88.12 192 LEU A O 1
ATOM 1534 N N . PRO A 1 193 ? 8.595 4.958 -4.647 1.00 90.19 193 PRO A N 1
ATOM 1535 C CA . PRO A 1 193 ? 7.391 5.193 -3.873 1.00 90.19 193 PRO A CA 1
ATOM 1536 C C . PRO A 1 193 ? 6.356 5.947 -4.705 1.00 90.19 193 PRO A C 1
ATOM 1538 O O . PRO A 1 193 ? 6.659 6.951 -5.351 1.00 90.19 193 PRO A O 1
ATOM 1541 N N . VAL A 1 194 ? 5.112 5.481 -4.660 1.00 91.44 194 VAL A N 1
ATOM 1542 C CA . VAL A 1 194 ? 3.988 6.222 -5.233 1.00 91.44 194 VAL A CA 1
ATOM 1543 C C . VAL A 1 194 ? 3.689 7.413 -4.332 1.00 91.44 194 VAL A C 1
ATOM 1545 O O . VAL A 1 194 ? 3.626 7.268 -3.111 1.00 91.44 194 VAL A O 1
ATOM 1548 N N . ALA A 1 195 ? 3.473 8.583 -4.929 1.00 89.81 195 ALA A N 1
ATOM 1549 C CA . ALA A 1 195 ? 3.135 9.798 -4.204 1.00 89.81 195 ALA A CA 1
ATOM 1550 C C . ALA A 1 195 ? 1.744 10.317 -4.582 1.00 89.81 195 ALA A C 1
ATOM 1552 O O . ALA A 1 195 ? 1.369 10.329 -5.757 1.00 89.81 195 ALA A O 1
ATOM 1553 N N . THR A 1 196 ? 1.001 10.794 -3.588 1.00 88.50 196 THR A N 1
ATOM 1554 C CA . THR A 1 196 ? -0.242 11.539 -3.789 1.00 88.50 196 THR A CA 1
ATOM 1555 C C . THR A 1 196 ? 0.058 13.026 -3.801 1.00 88.50 196 THR A C 1
ATOM 1557 O O . THR A 1 196 ? 0.730 13.549 -2.914 1.00 88.50 196 THR A O 1
ATOM 1560 N N . ARG A 1 197 ? -0.470 13.719 -4.809 1.00 85.00 197 ARG A N 1
ATOM 1561 C CA . ARG A 1 197 ? -0.389 15.173 -4.906 1.00 85.00 197 ARG A CA 1
ATOM 1562 C C . ARG A 1 197 ? -1.536 15.814 -4.131 1.00 85.00 197 ARG A C 1
ATOM 1564 O O . ARG A 1 197 ? -2.695 15.620 -4.492 1.00 85.00 197 ARG A O 1
ATOM 1571 N N . LEU A 1 198 ? -1.201 16.610 -3.128 1.00 82.88 198 LEU A N 1
ATOM 1572 C CA . LEU A 1 198 ? -2.128 17.444 -2.378 1.00 82.88 198 LEU A CA 1
ATOM 1573 C C . LEU A 1 198 ? -2.050 18.881 -2.892 1.00 82.88 198 LEU A C 1
ATOM 1575 O O . LEU A 1 198 ? -0.963 19.420 -3.099 1.00 82.88 198 LEU A O 1
ATOM 1579 N N . GLU A 1 199 ? -3.212 19.482 -3.129 1.00 82.38 199 GLU A N 1
ATOM 1580 C CA . GLU A 1 199 ? -3.335 20.914 -3.396 1.00 82.38 199 GLU A CA 1
ATOM 1581 C C . GLU A 1 199 ? -3.923 21.572 -2.154 1.00 82.38 199 GLU A C 1
ATOM 1583 O O . GLU A 1 199 ? -5.055 21.260 -1.774 1.00 82.38 199 GLU A O 1
ATOM 1588 N N . PHE A 1 200 ? -3.172 22.479 -1.537 1.00 74.69 200 PHE A N 1
ATOM 1589 C CA . PHE A 1 200 ? -3.690 23.331 -0.476 1.00 74.69 200 PHE A CA 1
ATOM 1590 C C . PHE A 1 200 ? -4.122 24.662 -1.085 1.00 74.69 200 PHE A C 1
ATOM 1592 O O . PHE A 1 200 ? -3.370 25.293 -1.826 1.00 74.69 200 PHE A O 1
ATOM 1599 N N . ASN A 1 201 ? -5.355 25.076 -0.791 1.00 71.12 201 ASN A N 1
ATOM 1600 C CA . ASN A 1 201 ? -5.834 26.415 -1.115 1.00 71.12 201 ASN A CA 1
ATOM 1601 C C . ASN A 1 201 ? -5.690 27.271 0.154 1.00 71.12 201 ASN A C 1
ATOM 1603 O O . ASN A 1 201 ? -6.551 27.168 1.029 1.00 71.12 201 ASN A O 1
ATOM 1607 N N . PRO A 1 202 ? -4.640 28.102 0.280 1.00 59.03 202 PRO A N 1
ATOM 1608 C CA . PRO A 1 202 ? -4.393 28.889 1.493 1.00 59.03 202 PRO A CA 1
ATOM 1609 C C . PRO A 1 202 ? -5.458 29.971 1.768 1.00 59.03 202 PRO A C 1
ATOM 1611 O O . PRO A 1 202 ? -5.503 30.530 2.857 1.00 59.03 202 PRO A O 1
ATOM 1614 N N . ASN A 1 203 ? -6.352 30.251 0.813 1.00 54.53 203 ASN A N 1
ATOM 1615 C CA . ASN A 1 203 ? -7.220 31.434 0.838 1.00 54.53 203 ASN A CA 1
ATOM 1616 C C . ASN A 1 203 ? -8.630 31.211 1.425 1.00 54.53 203 ASN A C 1
ATOM 1618 O O . ASN A 1 203 ? -9.477 32.085 1.281 1.00 54.53 203 ASN A O 1
ATOM 1622 N N . ILE A 1 204 ? -8.928 30.075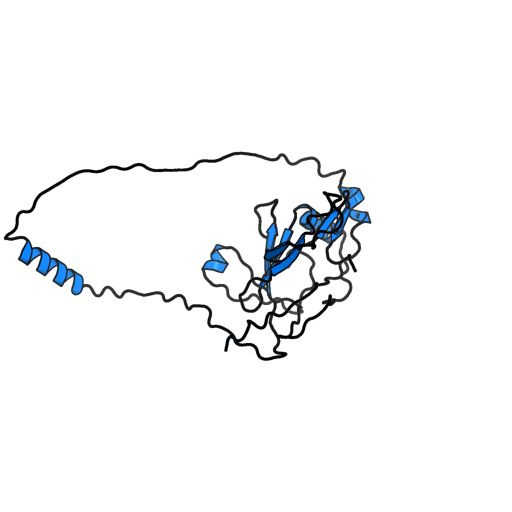 2.070 1.00 56.34 204 ILE A N 1
ATOM 1623 C CA . ILE A 1 204 ? -10.260 29.881 2.690 1.00 56.34 204 ILE A CA 1
ATOM 1624 C C . ILE A 1 204 ? -10.398 30.670 4.011 1.00 56.34 204 ILE A C 1
ATOM 1626 O O . ILE A 1 204 ? -11.514 30.968 4.424 1.00 56.34 204 ILE A O 1
ATOM 1630 N N . GLU A 1 205 ? -9.293 31.093 4.635 1.00 53.38 205 GLU A N 1
ATOM 1631 C CA . GLU A 1 205 ? -9.325 31.822 5.919 1.00 53.38 205 GLU A CA 1
ATOM 1632 C C . GLU A 1 205 ? -9.084 33.336 5.811 1.00 53.38 205 GLU A C 1
ATOM 1634 O O . GLU A 1 205 ? -9.299 34.064 6.777 1.00 53.38 205 GLU A O 1
ATOM 1639 N N . ALA A 1 206 ? -8.702 33.849 4.640 1.00 51.69 206 ALA A N 1
ATOM 1640 C CA . ALA A 1 206 ? -8.501 35.279 4.429 1.00 51.69 206 ALA A CA 1
ATOM 1641 C C . ALA A 1 206 ? -9.363 35.739 3.253 1.00 51.69 206 ALA A C 1
ATOM 1643 O O . ALA A 1 206 ? -9.007 35.513 2.100 1.00 51.69 206 ALA A O 1
ATOM 1644 N N . GLY A 1 207 ? -10.501 36.373 3.555 1.00 51.81 207 GLY A N 1
ATOM 1645 C CA . GLY A 1 207 ? -11.395 37.017 2.588 1.00 51.81 207 GLY A CA 1
ATOM 1646 C C . GLY A 1 207 ? -10.737 38.199 1.872 1.00 51.81 207 GLY A C 1
ATOM 1647 O O . GLY A 1 207 ? -11.123 39.344 2.078 1.00 51.81 207 GLY A O 1
ATOM 1648 N N . ALA A 1 208 ? -9.719 37.922 1.062 1.00 49.81 208 ALA A N 1
ATOM 1649 C CA . ALA A 1 208 ? -9.015 38.883 0.237 1.00 49.81 208 ALA A CA 1
ATOM 1650 C C . ALA A 1 208 ? -9.266 38.539 -1.233 1.00 49.81 208 ALA A C 1
ATOM 1652 O O . ALA A 1 208 ? -8.783 37.534 -1.757 1.00 49.81 208 ALA A O 1
ATOM 1653 N N . GLU A 1 209 ? -10.068 39.391 -1.858 1.00 52.31 209 GLU A N 1
ATOM 1654 C CA . GLU A 1 209 ? -10.354 39.409 -3.284 1.00 52.31 209 GLU A CA 1
ATOM 1655 C C . GLU A 1 209 ? -9.045 39.615 -4.082 1.00 52.31 209 GLU A C 1
ATOM 1657 O O . GLU A 1 209 ? -8.157 40.372 -3.683 1.00 52.31 209 GLU A O 1
ATOM 1662 N N . ASP A 1 210 ? -8.927 38.890 -5.196 1.00 53.66 210 ASP A N 1
ATOM 1663 C CA . ASP A 1 210 ? -7.988 39.113 -6.305 1.00 53.66 210 ASP A CA 1
ATOM 1664 C C . ASP A 1 210 ? -6.472 39.044 -6.034 1.00 53.66 210 ASP A C 1
ATOM 1666 O O . ASP A 1 210 ? -5.700 39.912 -6.449 1.00 53.66 210 ASP A O 1
ATOM 1670 N N . LYS A 1 211 ? -5.991 37.938 -5.450 1.00 54.97 211 LYS A N 1
ATOM 1671 C CA . LYS A 1 211 ? -4.585 37.518 -5.617 1.00 54.97 211 LYS A CA 1
ATOM 1672 C C . LYS A 1 211 ? -4.503 36.138 -6.256 1.00 54.97 211 LYS A C 1
ATOM 1674 O O . LYS A 1 211 ? -5.211 35.219 -5.849 1.00 54.97 211 LYS A O 1
ATOM 1679 N N . GLU A 1 212 ? -3.646 36.028 -7.272 1.00 57.16 212 GLU A N 1
ATOM 1680 C CA . GLU A 1 212 ? -3.311 34.797 -7.992 1.00 57.16 212 GLU A CA 1
ATOM 1681 C C . GLU A 1 212 ? -3.202 33.626 -7.008 1.00 57.16 212 GLU A C 1
ATOM 1683 O O . GLU A 1 212 ? -2.423 33.670 -6.055 1.00 57.16 212 GLU A O 1
ATOM 1688 N N . VAL A 1 213 ? -4.054 32.613 -7.188 1.00 60.50 213 VAL A N 1
ATOM 1689 C CA . VAL A 1 213 ? -4.117 31.447 -6.303 1.00 60.50 213 VAL A CA 1
ATOM 1690 C C . VAL A 1 213 ? -2.838 30.638 -6.505 1.00 60.50 213 VAL A C 1
ATOM 1692 O O . VAL A 1 213 ? -2.795 29.716 -7.322 1.00 60.50 213 VAL A O 1
ATOM 1695 N N . VAL A 1 214 ? -1.781 30.988 -5.775 1.00 64.88 214 VAL A N 1
ATOM 1696 C CA . VAL A 1 214 ? -0.582 30.160 -5.670 1.00 64.88 214 VAL A CA 1
ATOM 1697 C C . VAL A 1 214 ? -0.989 28.921 -4.883 1.00 64.88 214 VAL A C 1
ATOM 1699 O O . VAL A 1 214 ? -1.129 28.941 -3.663 1.00 64.88 214 VAL A O 1
ATOM 1702 N N . LYS A 1 215 ? -1.294 27.851 -5.616 1.00 67.81 215 LYS A N 1
ATOM 1703 C CA . LYS A 1 215 ? -1.591 26.548 -5.032 1.00 67.81 215 LYS A CA 1
ATOM 1704 C C . LYS A 1 215 ? -0.284 25.932 -4.568 1.00 67.81 215 LYS A C 1
ATOM 1706 O O . LYS A 1 215 ? 0.500 25.478 -5.404 1.00 67.81 215 LYS A O 1
ATOM 1711 N N . ASP A 1 216 ? -0.083 25.861 -3.261 1.00 77.12 216 ASP A N 1
ATOM 1712 C CA . ASP A 1 216 ? 1.020 25.084 -2.716 1.00 77.12 216 ASP A CA 1
ATOM 1713 C C . ASP A 1 216 ? 0.743 23.598 -2.957 1.00 77.12 216 ASP A C 1
ATOM 1715 O O . ASP A 1 216 ? -0.254 23.019 -2.507 1.00 77.12 216 ASP A O 1
ATOM 1719 N N . VAL A 1 217 ? 1.617 22.997 -3.764 1.00 82.69 217 VAL A N 1
ATOM 1720 C CA . VAL A 1 217 ? 1.552 21.589 -4.138 1.00 82.69 217 VAL A CA 1
ATOM 1721 C C . VAL A 1 217 ? 2.476 20.805 -3.225 1.00 82.69 217 VAL A C 1
ATOM 1723 O O . VAL A 1 217 ? 3.695 20.945 -3.306 1.00 82.69 217 VAL A O 1
ATOM 1726 N N . GLN A 1 218 ? 1.903 19.913 -2.426 1.00 85.69 218 GLN A N 1
ATOM 1727 C CA . GLN A 1 218 ? 2.665 18.978 -1.609 1.00 85.69 218 GLN A CA 1
ATOM 1728 C C . GLN A 1 218 ? 2.531 17.560 -2.164 1.00 85.69 218 GLN A C 1
ATOM 1730 O O . GLN A 1 218 ? 1.495 17.185 -2.715 1.00 85.69 218 GLN A O 1
ATOM 1735 N N . PHE A 1 219 ? 3.582 16.759 -2.014 1.00 87.19 219 PHE A N 1
ATOM 1736 C CA . PHE A 1 219 ? 3.557 15.337 -2.335 1.00 87.19 219 PHE A CA 1
ATOM 1737 C C . PHE A 1 219 ? 3.722 14.529 -1.053 1.00 87.19 219 PHE A C 1
ATOM 1739 O O . PHE A 1 219 ? 4.721 14.670 -0.351 1.00 87.19 219 PHE A O 1
ATOM 1746 N N . GLU A 1 220 ? 2.742 13.683 -0.759 1.00 89.25 220 GLU A N 1
ATOM 1747 C CA . GLU A 1 220 ? 2.807 12.716 0.335 1.00 89.25 220 GLU A CA 1
ATOM 1748 C C . GLU A 1 220 ? 3.102 11.328 -0.231 1.00 89.25 220 GLU A C 1
ATOM 1750 O O . GLU A 1 220 ? 2.620 10.965 -1.304 1.00 89.25 220 GLU A O 1
ATOM 1755 N N . HIS A 1 221 ? 3.892 10.532 0.486 1.00 90.69 221 HIS A N 1
ATOM 1756 C CA . HIS A 1 221 ? 4.132 9.142 0.114 1.00 90.69 221 HIS A CA 1
ATOM 1757 C C . HIS A 1 221 ? 2.868 8.320 0.384 1.00 90.69 221 HIS A C 1
ATOM 1759 O O . HIS A 1 221 ? 2.397 8.238 1.516 1.00 90.69 221 HIS A O 1
ATOM 1765 N N . GLY A 1 222 ? 2.362 7.649 -0.648 1.00 90.50 222 GLY A N 1
ATOM 1766 C CA . GLY A 1 222 ? 1.185 6.801 -0.548 1.00 90.50 222 GLY A CA 1
ATOM 1767 C C . GLY A 1 222 ? -0.102 7.611 -0.593 1.00 90.50 222 GLY A C 1
ATOM 1768 O O . GLY A 1 222 ? -0.111 8.756 -1.039 1.00 90.50 222 GLY A O 1
ATOM 1769 N N . TYR A 1 223 ? -1.208 7.010 -0.166 1.00 89.56 223 TYR A N 1
ATOM 1770 C CA . TYR A 1 223 ? -2.508 7.679 -0.078 1.00 89.56 223 TYR A CA 1
ATOM 1771 C C . TYR A 1 223 ? -3.217 7.312 1.226 1.00 89.56 223 TYR A C 1
ATOM 1773 O O . TYR A 1 223 ? -3.046 6.209 1.747 1.00 89.56 223 TYR A O 1
ATOM 1781 N N . ARG A 1 224 ? -4.031 8.227 1.758 1.00 89.44 224 ARG A N 1
ATOM 1782 C CA . ARG A 1 224 ? -4.818 7.985 2.978 1.00 89.44 224 ARG A CA 1
ATOM 1783 C C . ARG A 1 224 ? -5.881 6.917 2.727 1.00 89.44 224 ARG A C 1
ATOM 1785 O O . ARG A 1 224 ? -6.454 6.846 1.645 1.00 89.44 224 ARG A O 1
ATOM 1792 N N . LEU A 1 225 ? -6.203 6.101 3.725 1.00 88.25 225 LEU A N 1
ATOM 1793 C CA . LEU A 1 225 ? -7.299 5.133 3.604 1.00 88.25 225 LEU A CA 1
ATOM 1794 C C . LEU A 1 225 ? -8.680 5.823 3.575 1.00 88.25 225 LEU A C 1
ATOM 1796 O O . LEU A 1 225 ? -9.617 5.379 2.903 1.00 88.25 225 LEU A O 1
ATOM 1800 N N . GLY A 1 226 ? -8.798 6.940 4.289 1.00 86.88 226 GLY A N 1
ATOM 1801 C CA . GLY A 1 226 ? -10.000 7.755 4.378 1.00 86.88 226 GLY A CA 1
ATOM 1802 C C . GLY A 1 226 ? -9.793 8.969 5.278 1.00 86.88 226 GLY A C 1
ATOM 1803 O O . GLY A 1 226 ? -8.677 9.267 5.695 1.00 86.88 226 GLY A O 1
ATOM 1804 N N . PHE A 1 227 ? -10.891 9.651 5.571 1.00 84.25 227 PHE A N 1
ATOM 1805 C CA . PHE A 1 227 ? -10.976 10.806 6.450 1.00 84.25 227 PHE A CA 1
ATOM 1806 C C . PHE A 1 227 ? -12.118 10.600 7.442 1.00 84.25 227 PHE A C 1
ATOM 1808 O O . PHE A 1 227 ? -13.092 9.908 7.147 1.00 84.25 227 PHE A O 1
ATOM 1815 N N . THR A 1 228 ? -12.031 11.246 8.596 1.00 80.69 228 THR A N 1
ATOM 1816 C CA . THR A 1 228 ? -13.147 11.323 9.539 1.00 80.69 228 THR A CA 1
ATOM 1817 C C . THR A 1 228 ? -13.681 12.749 9.517 1.00 80.69 228 THR A C 1
ATOM 1819 O O . THR A 1 228 ? -12.933 13.683 9.781 1.00 80.69 228 THR A O 1
ATOM 1822 N N . ASP A 1 229 ? -14.956 12.922 9.176 1.00 78.94 229 ASP A N 1
ATOM 1823 C CA . ASP A 1 229 ? -15.648 14.213 9.163 1.00 78.94 229 ASP A CA 1
ATOM 1824 C C . ASP A 1 229 ? -16.863 14.135 10.091 1.00 78.94 229 ASP A C 1
ATOM 1826 O O . ASP A 1 229 ? -17.721 13.270 9.916 1.00 78.94 229 ASP A O 1
ATOM 1830 N N . ASN A 1 230 ? -16.937 15.004 11.103 1.00 72.81 230 ASN A N 1
ATOM 1831 C CA . ASN A 1 230 ? -18.049 15.051 12.061 1.00 72.81 230 ASN A CA 1
ATOM 1832 C C . ASN A 1 230 ? -18.419 13.671 12.651 1.00 72.81 230 ASN A C 1
ATOM 1834 O O . ASN A 1 230 ? -19.586 13.273 12.673 1.00 72.81 230 ASN A O 1
ATOM 1838 N N . ASN A 1 231 ? -17.411 12.909 13.092 1.00 67.81 231 ASN A N 1
ATOM 1839 C CA . ASN A 1 231 ? -17.549 11.537 13.608 1.00 67.81 231 ASN A CA 1
ATOM 1840 C C . ASN A 1 231 ? -18.074 10.497 12.591 1.00 67.81 231 ASN A C 1
ATOM 1842 O O . ASN A 1 231 ? -18.354 9.351 12.950 1.00 67.81 231 ASN A O 1
ATOM 1846 N N . LYS A 1 232 ? -18.192 10.866 11.310 1.00 71.75 232 LYS A N 1
ATOM 1847 C CA . LYS A 1 232 ? -18.483 9.960 10.199 1.00 71.75 232 LYS A CA 1
ATOM 1848 C C . LYS A 1 232 ? -17.185 9.618 9.488 1.00 71.75 232 LYS A C 1
ATOM 1850 O O . LYS A 1 232 ? -16.438 10.488 9.055 1.00 71.75 232 LYS A O 1
ATOM 1855 N N . VAL A 1 233 ? -16.937 8.328 9.331 1.00 72.69 233 VAL A N 1
ATOM 1856 C CA . VAL A 1 233 ? -15.794 7.844 8.562 1.00 72.69 233 VAL A CA 1
ATOM 1857 C C . VAL A 1 233 ? -16.153 7.873 7.080 1.00 72.69 233 VAL A C 1
ATOM 1859 O O . VAL A 1 233 ? -17.035 7.146 6.618 1.00 72.69 233 VAL A O 1
ATOM 1862 N N . LEU A 1 234 ? -15.458 8.730 6.345 1.00 66.94 234 LEU A N 1
ATOM 1863 C CA . LEU A 1 234 ? -15.512 8.863 4.899 1.00 66.94 234 LEU A CA 1
ATOM 1864 C C . LEU A 1 234 ? -14.306 8.137 4.320 1.00 66.94 234 LEU A C 1
ATOM 1866 O O . LEU A 1 234 ? -13.172 8.589 4.437 1.00 66.94 234 LEU A O 1
ATOM 1870 N N . ASN A 1 235 ? -14.519 7.005 3.665 1.00 67.44 235 ASN A N 1
ATOM 1871 C CA . ASN A 1 235 ? -13.423 6.391 2.927 1.00 67.44 235 ASN A CA 1
ATOM 1872 C C . ASN A 1 235 ? -13.198 7.144 1.602 1.00 67.44 235 ASN A C 1
ATOM 1874 O O . ASN A 1 235 ? -14.136 7.659 0.987 1.00 67.44 235 ASN A O 1
ATOM 1878 N N . LEU A 1 236 ? -11.952 7.177 1.129 1.00 59.53 236 LEU A N 1
ATOM 1879 C CA . LEU A 1 236 ? -11.603 7.796 -0.159 1.00 59.53 236 LEU A CA 1
ATOM 1880 C C . LEU A 1 236 ? -12.279 7.116 -1.365 1.00 59.53 236 LEU A C 1
ATOM 1882 O O . LEU A 1 236 ? -12.299 7.657 -2.466 1.00 59.53 236 LEU A O 1
ATOM 1886 N N . PHE A 1 237 ? -12.898 5.958 -1.148 1.00 58.03 237 PHE A N 1
ATOM 1887 C CA . PHE A 1 237 ? -13.584 5.176 -2.166 1.00 58.03 237 PHE A CA 1
ATOM 1888 C C . PHE A 1 237 ? -15.046 5.591 -2.414 1.00 58.03 237 PHE A C 1
ATOM 1890 O O . PHE A 1 237 ? -15.624 5.186 -3.424 1.00 58.03 237 PHE A O 1
ATOM 1897 N N . THR A 1 238 ? -15.652 6.381 -1.520 1.00 43.03 238 THR A N 1
ATOM 1898 C CA . THR A 1 238 ? -17.060 6.825 -1.614 1.00 43.03 238 THR A CA 1
ATOM 1899 C C . THR A 1 238 ? -17.233 8.203 -2.247 1.00 43.03 238 THR A C 1
ATOM 1901 O O . THR A 1 238 ? -18.338 8.520 -2.683 1.00 43.03 238 THR A O 1
ATOM 1904 N N . ARG A 1 239 ? -16.169 9.011 -2.351 1.00 40.59 239 ARG A N 1
ATOM 1905 C CA . ARG A 1 239 ? -16.223 10.335 -2.986 1.00 40.59 239 ARG A CA 1
ATOM 1906 C C . ARG A 1 239 ? -16.075 10.165 -4.505 1.00 40.59 239 ARG A C 1
ATOM 1908 O O . ARG A 1 239 ? -14.989 9.890 -5.016 1.00 40.59 239 ARG A O 1
ATOM 1915 N N . ALA A 1 240 ? -17.199 10.223 -5.213 1.00 34.62 240 ALA A N 1
ATOM 1916 C CA . ALA A 1 240 ? -17.304 10.213 -6.669 1.00 34.62 240 ALA A CA 1
ATOM 1917 C C . ALA A 1 240 ? -18.137 11.413 -7.102 1.00 34.62 240 ALA A C 1
ATOM 1919 O O . ALA A 1 240 ? -19.189 11.623 -6.460 1.00 34.62 240 ALA A O 1
#

Secondary structure (DSSP, 8-state):
---------B--EEE----THHHHTTTTTS--------------PPP-----------SSHHHHHHHHHHHHHTS------------PPPPPPTT-EEEEEEEEEEESS-S--B-GGGS-PPPPSS--BPPPPHHHHHTT---EEEEEEEETT--B-SEEEES-----HHHHHHHHHHHHTTEEEEEEETTEEPEEEEEE-GGGSS---S-----EEEEEEBEESEEEETTEEEETTT--